Protein AF-A0AAD2FUI5-F1 (afdb_monomer_lite)

pLDDT: mean 87.35, std 9.2, range [53.91, 97.0]

Organism: NCBI:txid2856

Structure (mmCIF, N/CA/C/O backbone):
data_AF-A0AAD2FUI5-F1
#
_entry.id   AF-A0AAD2FUI5-F1
#
loop_
_atom_site.group_PDB
_atom_site.id
_atom_site.type_symbol
_atom_site.label_atom_id
_atom_site.label_alt_id
_atom_site.label_comp_id
_atom_site.label_asym_id
_atom_site.label_entity_id
_atom_site.label_seq_id
_atom_site.pdbx_PDB_ins_code
_atom_site.Cartn_x
_atom_site.Cartn_y
_atom_site.Cartn_z
_atom_site.occupancy
_atom_site.B_iso_or_equiv
_atom_site.auth_seq_id
_atom_site.auth_comp_id
_atom_site.auth_asym_id
_atom_site.auth_atom_id
_atom_site.pdbx_PDB_model_num
ATOM 1 N N . MET A 1 1 ? -18.636 13.511 22.921 1.00 53.91 1 MET A N 1
ATOM 2 C CA . MET A 1 1 ? -18.732 12.391 21.956 1.00 53.91 1 MET A CA 1
ATOM 3 C C . MET A 1 1 ? -19.058 11.103 22.714 1.00 53.91 1 MET A C 1
ATOM 5 O O . MET A 1 1 ? -18.340 10.779 23.653 1.00 53.91 1 MET A O 1
ATOM 9 N N . THR A 1 2 ? -20.168 10.432 22.398 1.00 68.00 2 THR A N 1
ATOM 10 C CA . THR A 1 2 ? -20.718 9.299 23.175 1.00 68.00 2 THR A CA 1
ATOM 11 C C . THR A 1 2 ? -19.944 7.993 22.948 1.00 68.00 2 THR A C 1
ATOM 13 O O . THR A 1 2 ? -19.415 7.756 21.864 1.00 68.00 2 THR A O 1
ATOM 16 N N . THR A 1 3 ? -19.895 7.113 23.957 1.00 73.88 3 THR A N 1
ATOM 17 C CA . THR A 1 3 ? -19.195 5.807 23.932 1.00 73.88 3 THR A CA 1
ATOM 18 C C . THR A 1 3 ? -19.553 4.944 22.713 1.00 73.88 3 THR A C 1
ATOM 20 O O . THR A 1 3 ? -18.692 4.259 22.164 1.00 73.88 3 THR A O 1
ATOM 23 N N . ILE A 1 4 ? -20.789 5.055 22.219 1.00 81.31 4 ILE A N 1
ATOM 24 C CA . ILE A 1 4 ? -21.298 4.341 21.037 1.00 81.31 4 ILE A CA 1
ATOM 25 C C . ILE A 1 4 ? -20.501 4.683 19.764 1.00 81.31 4 ILE A C 1
ATOM 27 O O . ILE A 1 4 ? -20.144 3.786 19.001 1.00 81.31 4 ILE A O 1
ATOM 31 N N . HIS A 1 5 ? -20.146 5.956 19.552 1.00 85.06 5 HIS A N 1
ATOM 32 C CA . HIS A 1 5 ? -19.378 6.368 18.368 1.00 85.06 5 HIS A CA 1
ATOM 33 C C . HIS A 1 5 ? -17.979 5.738 18.342 1.00 85.06 5 HIS A C 1
ATOM 35 O O . HIS A 1 5 ? -17.480 5.364 17.281 1.00 85.06 5 HIS A O 1
ATOM 41 N N . ARG A 1 6 ? -17.352 5.570 19.513 1.00 87.38 6 ARG A N 1
ATOM 42 C CA . ARG A 1 6 ? -16.016 4.967 19.639 1.00 87.38 6 ARG A CA 1
ATOM 43 C C . ARG A 1 6 ? -16.037 3.473 19.325 1.00 87.38 6 ARG A C 1
ATOM 45 O O . ARG A 1 6 ? -15.130 2.979 18.663 1.00 87.38 6 ARG A O 1
ATOM 52 N N . ILE A 1 7 ? -17.096 2.775 19.733 1.00 90.56 7 ILE A N 1
ATOM 53 C CA . ILE A 1 7 ? -17.293 1.355 19.415 1.00 90.56 7 ILE A CA 1
ATOM 54 C C . ILE A 1 7 ? -17.518 1.160 17.910 1.00 90.56 7 ILE A C 1
ATOM 56 O O . ILE A 1 7 ? -16.932 0.254 17.324 1.00 90.56 7 ILE A O 1
ATOM 60 N N . SER A 1 8 ? -18.294 2.037 17.262 1.00 91.62 8 SER A N 1
ATOM 61 C CA . SER A 1 8 ? -18.493 1.987 15.805 1.00 91.62 8 SER A CA 1
ATOM 62 C C . SER A 1 8 ? -17.165 2.111 15.044 1.00 91.62 8 SER A C 1
ATOM 64 O O . SER A 1 8 ? -16.847 1.273 14.199 1.00 91.62 8 SER A O 1
ATOM 66 N N . LYS A 1 9 ? -16.327 3.090 15.410 1.00 93.44 9 LYS A N 1
ATOM 67 C CA . LYS A 1 9 ? -14.983 3.275 14.828 1.00 93.44 9 LYS A CA 1
ATOM 68 C C . LYS A 1 9 ? -14.061 2.079 15.077 1.00 93.44 9 LYS A C 1
ATOM 70 O O . LYS A 1 9 ? -13.332 1.661 14.180 1.00 93.44 9 LYS A O 1
ATOM 75 N N . TYR A 1 10 ? -14.115 1.501 16.276 1.00 94.25 10 TYR A N 1
ATOM 76 C CA . TYR A 1 10 ? -13.391 0.274 16.604 1.00 94.25 10 TYR A CA 1
ATOM 77 C C . TYR A 1 10 ? -13.810 -0.896 15.709 1.00 94.25 10 TYR A C 1
ATOM 79 O O . TYR A 1 10 ? -12.948 -1.557 15.136 1.00 94.25 10 TYR A O 1
ATOM 87 N N . GLY A 1 11 ? -15.116 -1.109 15.524 1.00 93.06 11 GLY A N 1
ATOM 88 C CA . GLY A 1 11 ? -15.638 -2.144 14.632 1.00 93.06 11 GLY A CA 1
ATOM 89 C C . GLY A 1 11 ? -15.177 -1.954 13.186 1.00 93.06 11 GLY A C 1
ATOM 90 O O . GLY A 1 11 ? -14.687 -2.900 12.572 1.00 93.06 11 GLY A O 1
ATOM 91 N N . LYS A 1 12 ? -15.239 -0.719 12.666 1.00 92.56 12 LYS A N 1
ATOM 92 C CA . LYS A 1 12 ? -14.701 -0.385 11.335 1.00 92.56 12 LYS A CA 1
ATOM 93 C C . LYS A 1 12 ? -13.220 -0.745 11.218 1.00 92.56 12 LYS A C 1
ATOM 95 O O . LYS A 1 12 ? -12.828 -1.381 10.245 1.00 92.56 12 LYS A O 1
ATOM 100 N N . LEU A 1 13 ? -12.408 -0.384 12.216 1.00 93.56 13 LEU A N 1
ATOM 101 C CA . LEU A 1 13 ? -10.984 -0.712 12.215 1.00 93.56 13 LEU A CA 1
ATOM 102 C C . LEU A 1 13 ? -10.751 -2.226 12.208 1.00 93.56 13 LEU A C 1
ATOM 104 O O . LEU A 1 13 ? -9.959 -2.691 11.397 1.00 93.56 13 LEU A O 1
ATOM 108 N N . LEU A 1 14 ? -11.444 -2.988 13.062 1.00 93.56 14 LEU A N 1
ATOM 109 C CA . LEU A 1 14 ? -11.306 -4.448 13.130 1.00 93.56 14 LEU A CA 1
ATOM 110 C C . LEU A 1 14 ? -11.575 -5.134 11.788 1.00 93.56 14 LEU A C 1
ATOM 112 O O . LEU A 1 14 ? -10.839 -6.051 11.424 1.00 93.56 14 LEU A O 1
ATOM 116 N N . ILE A 1 15 ? -12.590 -4.667 11.053 1.00 91.25 15 ILE A N 1
ATOM 117 C CA . ILE A 1 15 ? -12.909 -5.166 9.710 1.00 91.25 15 ILE A CA 1
ATOM 118 C C . ILE A 1 15 ? -11.739 -4.903 8.758 1.00 91.25 15 ILE A C 1
ATOM 120 O O . ILE A 1 15 ? -11.329 -5.804 8.031 1.00 91.25 15 ILE A O 1
ATOM 124 N N . LEU A 1 16 ? -11.167 -3.694 8.788 1.00 91.50 16 LEU A N 1
ATOM 125 C CA . LEU A 1 16 ? -10.033 -3.343 7.930 1.00 91.50 16 LEU A CA 1
ATOM 126 C C . LEU A 1 16 ? -8.792 -4.183 8.248 1.00 91.50 16 LEU A C 1
ATOM 128 O O . LEU A 1 16 ? -8.150 -4.670 7.326 1.00 91.50 16 LEU A O 1
ATOM 132 N N . VAL A 1 17 ? -8.472 -4.385 9.530 1.00 9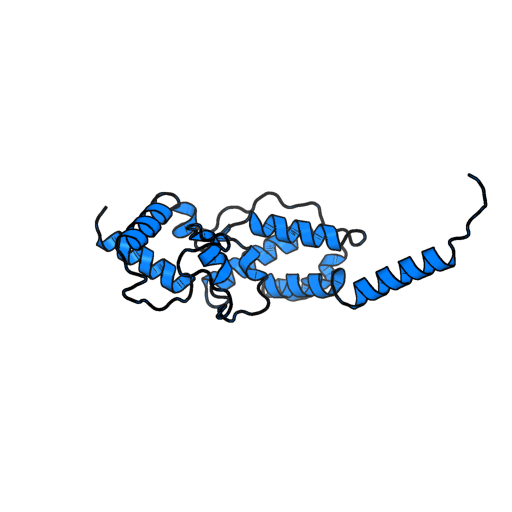0.94 17 VAL A N 1
ATOM 133 C CA . VAL A 1 17 ? -7.267 -5.118 9.974 1.00 90.94 17 VAL A CA 1
ATOM 134 C C . VAL A 1 17 ? -7.485 -6.627 10.120 1.00 90.94 17 VAL A C 1
ATOM 136 O O . VAL A 1 17 ? -6.607 -7.334 10.624 1.00 90.94 17 VAL A O 1
ATOM 139 N N . GLN A 1 18 ? -8.663 -7.124 9.729 1.00 89.62 18 GLN A N 1
ATOM 140 C CA . GLN A 1 18 ? -9.039 -8.538 9.796 1.00 89.62 18 GLN A CA 1
ATOM 141 C C . GLN A 1 18 ? -8.733 -9.158 11.173 1.00 89.62 18 GLN A C 1
ATOM 143 O O . GLN A 1 18 ? -8.129 -10.229 11.282 1.00 89.62 18 GLN A O 1
ATOM 148 N N . ARG A 1 19 ? -9.076 -8.440 12.250 1.00 88.19 19 ARG A N 1
ATOM 149 C CA . ARG A 1 19 ? -8.956 -8.950 13.621 1.00 88.19 19 ARG A CA 1
ATOM 150 C C . ARG A 1 19 ? -10.331 -9.273 14.176 1.00 88.19 19 ARG A C 1
ATOM 152 O O . ARG A 1 19 ? -11.240 -8.448 14.136 1.00 88.19 19 ARG A O 1
ATOM 159 N N . THR A 1 20 ? -10.444 -10.445 14.784 1.00 90.44 20 THR A N 1
ATOM 160 C CA . THR A 1 20 ? -11.613 -10.805 15.582 1.00 90.44 20 THR A CA 1
ATOM 161 C C . THR A 1 20 ? -11.578 -10.049 16.905 1.00 90.44 20 THR A C 1
ATOM 163 O O . THR A 1 20 ? -10.522 -9.902 17.527 1.00 90.44 20 THR A O 1
ATOM 166 N N . HIS A 1 21 ? -12.735 -9.559 17.345 1.00 91.69 21 HIS A N 1
ATOM 167 C CA . HIS A 1 21 ? -12.853 -8.931 18.653 1.00 91.69 21 HIS A CA 1
ATOM 168 C C . HIS A 1 21 ? -12.482 -9.920 19.765 1.00 91.69 21 HIS A C 1
ATOM 170 O O . HIS A 1 21 ? -12.967 -11.050 19.794 1.00 91.69 21 HIS A O 1
ATOM 176 N N . THR A 1 22 ? -11.673 -9.458 20.716 1.00 92.25 22 THR A N 1
ATOM 177 C CA . THR A 1 22 ? -11.497 -10.110 22.015 1.00 92.25 22 THR A CA 1
ATOM 178 C C . THR A 1 22 ? -11.584 -9.055 23.122 1.00 92.25 22 THR A C 1
ATOM 180 O O . THR A 1 22 ? -11.278 -7.879 22.869 1.00 92.25 22 THR A O 1
ATOM 183 N N . PRO A 1 23 ? -11.942 -9.441 24.361 1.00 90.56 23 PRO A N 1
ATOM 184 C CA . PRO A 1 23 ? -11.997 -8.506 25.486 1.00 90.56 23 PRO A CA 1
ATOM 185 C C . PRO A 1 23 ? -10.681 -7.745 25.715 1.00 90.56 23 PRO A C 1
ATOM 187 O O . PRO A 1 23 ? -10.698 -6.570 26.071 1.00 90.56 23 PRO A O 1
ATOM 190 N N . ALA A 1 24 ? -9.536 -8.376 25.426 1.00 89.31 24 ALA A N 1
ATOM 191 C CA . ALA A 1 24 ? -8.217 -7.753 25.534 1.00 89.31 24 ALA A CA 1
ATOM 192 C C . ALA A 1 24 ? -7.986 -6.628 24.505 1.00 89.31 24 ALA A C 1
ATOM 194 O O . ALA A 1 24 ? -7.234 -5.687 24.766 1.00 89.31 24 ALA A O 1
ATOM 195 N N . LEU A 1 25 ? -8.635 -6.691 23.336 1.00 91.12 25 LEU A N 1
ATOM 196 C CA . LEU A 1 25 ? -8.542 -5.642 22.318 1.00 91.12 25 LEU A CA 1
ATOM 197 C C . LEU A 1 25 ? -9.518 -4.493 22.592 1.00 91.12 25 LEU A C 1
ATOM 199 O O . LEU A 1 25 ? -9.169 -3.333 22.369 1.00 91.12 25 LEU A O 1
ATOM 203 N N . GLY A 1 26 ? -10.716 -4.807 23.091 1.00 89.69 26 GLY A N 1
ATOM 204 C CA . GLY A 1 26 ? -11.807 -3.859 23.351 1.00 89.69 26 GLY A CA 1
ATOM 205 C C . GLY A 1 26 ? -11.672 -3.043 24.638 1.00 89.69 26 GLY A C 1
ATOM 206 O O . GLY A 1 26 ? -12.678 -2.657 25.226 1.00 89.69 26 GLY A O 1
ATOM 207 N N . THR A 1 27 ? -10.451 -2.793 25.106 1.00 92.19 27 THR A N 1
ATOM 208 C CA . THR A 1 27 ? -10.217 -2.026 26.336 1.00 92.19 27 THR A CA 1
ATOM 209 C C . THR A 1 27 ? -10.529 -0.542 26.129 1.00 92.19 27 THR A C 1
ATOM 211 O O . THR A 1 27 ? -10.327 0.005 25.042 1.00 92.19 27 THR A O 1
ATOM 214 N N . ILE A 1 28 ? -10.975 0.149 27.186 1.00 91.12 28 ILE A N 1
ATOM 215 C CA . ILE A 1 28 ? -11.273 1.594 27.139 1.00 91.12 28 ILE A CA 1
ATOM 216 C C . ILE A 1 28 ? -10.101 2.412 26.554 1.00 91.12 28 ILE A C 1
ATOM 218 O O . ILE A 1 28 ? -10.357 3.234 25.673 1.00 91.12 28 ILE A O 1
ATOM 222 N N . PRO A 1 29 ? -8.824 2.181 26.934 1.00 92.06 29 PRO A N 1
ATOM 223 C CA . PRO A 1 29 ? -7.696 2.904 26.347 1.00 92.06 29 PRO A CA 1
ATOM 224 C C . PRO A 1 29 ? -7.552 2.710 24.833 1.00 92.06 29 PRO A C 1
ATOM 226 O O . PRO A 1 29 ? -7.184 3.652 24.134 1.00 92.06 29 PRO A O 1
ATOM 229 N N . ASN A 1 30 ? -7.837 1.514 24.311 1.00 93.25 30 ASN A N 1
ATOM 230 C CA . ASN A 1 30 ? -7.784 1.260 22.870 1.00 93.25 30 ASN A CA 1
ATOM 231 C C . ASN A 1 30 ? -8.946 1.950 22.148 1.00 93.25 30 ASN A C 1
ATOM 233 O O . ASN A 1 30 ? -8.736 2.580 21.116 1.00 93.25 30 ASN A O 1
ATOM 237 N N . LEU A 1 31 ? -10.155 1.889 22.714 1.00 92.94 31 LEU A N 1
ATOM 238 C CA . LEU A 1 31 ? -11.331 2.566 22.159 1.00 92.94 31 LEU A CA 1
ATOM 239 C C . LEU A 1 31 ? -11.153 4.089 22.120 1.00 92.94 31 LEU A C 1
ATOM 241 O O . LEU A 1 31 ? -11.562 4.729 21.152 1.00 92.94 31 LEU A O 1
ATOM 245 N N . LEU A 1 32 ? -10.538 4.670 23.153 1.00 92.56 32 LEU A N 1
ATOM 246 C CA . LEU A 1 32 ? -10.199 6.093 23.193 1.00 92.56 32 LEU A CA 1
ATOM 247 C C . LEU A 1 32 ? -9.178 6.454 22.117 1.00 92.56 32 LEU A C 1
ATOM 249 O O . LEU A 1 32 ? -9.420 7.383 21.354 1.00 92.56 32 LEU A O 1
ATOM 253 N N . PHE A 1 33 ? -8.091 5.687 22.021 1.00 93.31 33 PHE A N 1
ATOM 254 C CA . PHE A 1 33 ? -7.028 5.922 21.046 1.00 93.31 33 PHE A CA 1
ATOM 255 C C . PHE A 1 33 ? -7.536 5.837 19.599 1.00 93.31 33 PHE A C 1
ATOM 257 O O . PHE A 1 33 ? -7.263 6.716 18.787 1.00 93.31 33 PHE A O 1
ATOM 264 N N . ILE A 1 34 ? -8.345 4.821 19.285 1.00 94.25 34 ILE A N 1
ATOM 265 C CA . ILE A 1 34 ? -8.970 4.678 17.963 1.00 94.25 34 ILE A CA 1
ATOM 266 C C . ILE A 1 34 ? -9.977 5.798 17.717 1.00 94.25 34 ILE A C 1
ATOM 268 O O . ILE A 1 34 ? -10.002 6.378 16.634 1.00 94.25 34 ILE A O 1
ATOM 272 N N . GLY A 1 35 ? -10.802 6.114 18.719 1.00 92.81 35 GLY A N 1
ATOM 273 C CA . GLY A 1 35 ? -11.764 7.207 18.649 1.00 92.81 35 GLY A CA 1
ATOM 274 C C . GLY A 1 35 ? -11.095 8.514 18.235 1.00 92.81 35 GLY A C 1
ATOM 275 O O . GLY A 1 35 ? -11.470 9.077 17.206 1.00 92.81 35 GLY A O 1
ATOM 276 N N . GLN A 1 36 ? -10.069 8.902 18.996 1.00 93.38 36 GLN A N 1
ATOM 277 C CA . GLN A 1 36 ? -9.263 10.099 18.783 1.00 93.38 36 GLN A CA 1
ATOM 278 C C . GLN A 1 36 ? -8.612 10.109 17.399 1.00 93.38 36 GLN A C 1
ATOM 280 O O . GLN A 1 36 ? -8.754 11.088 16.677 1.00 93.38 36 GLN A O 1
ATOM 285 N N . PHE A 1 37 ? -7.994 9.006 16.971 1.00 93.81 37 PHE A N 1
ATOM 286 C CA . PHE A 1 37 ? -7.370 8.938 15.649 1.00 93.81 37 PHE A CA 1
ATOM 287 C C . PHE A 1 37 ? -8.359 9.208 14.507 1.00 93.81 37 PHE A C 1
ATOM 289 O O . PHE A 1 37 ? -8.040 9.945 13.579 1.00 93.81 37 PHE A O 1
ATOM 296 N N . TYR A 1 38 ? -9.567 8.641 14.572 1.00 93.38 38 TYR A N 1
ATOM 297 C CA . TYR A 1 38 ? -10.612 8.909 13.577 1.00 93.38 38 TYR A CA 1
ATOM 298 C C . TYR A 1 38 ? -11.139 10.350 13.651 1.00 93.38 38 TYR A C 1
ATOM 300 O O . TYR A 1 38 ? -11.526 10.890 12.622 1.00 93.38 38 TYR A O 1
ATOM 308 N N . ASP A 1 39 ? -11.186 10.954 14.844 1.00 91.88 39 ASP A N 1
ATOM 309 C CA . ASP A 1 39 ? -11.609 12.355 15.018 1.00 91.88 39 ASP A CA 1
ATOM 310 C C . ASP A 1 39 ? -10.573 13.344 14.480 1.00 91.88 39 ASP A C 1
ATOM 312 O O . ASP A 1 39 ? -10.937 14.366 13.909 1.00 91.88 39 ASP A O 1
ATOM 316 N N . GLU A 1 40 ? -9.289 13.026 14.622 1.00 92.56 40 GLU A N 1
ATOM 317 C CA . GLU A 1 40 ? -8.179 13.818 14.086 1.00 92.56 40 GLU A CA 1
ATOM 318 C C . GLU A 1 40 ? -7.998 13.628 12.573 1.00 92.56 40 GLU A C 1
ATOM 320 O O . GLU A 1 40 ? -7.417 14.478 11.903 1.00 92.56 40 GLU A O 1
ATOM 325 N N . ASN A 1 41 ? -8.476 12.507 12.020 1.00 90.88 41 ASN A N 1
ATOM 326 C CA . ASN A 1 41 ? -8.262 12.125 10.622 1.00 90.88 41 ASN A CA 1
ATOM 327 C C . ASN A 1 41 ? -9.572 11.759 9.883 1.00 90.88 41 ASN A C 1
ATOM 329 O O . ASN A 1 41 ? -9.623 10.703 9.236 1.00 90.88 41 ASN A O 1
ATOM 333 N N . PRO A 1 42 ? -10.625 12.600 9.929 1.00 89.06 42 PRO A N 1
ATOM 334 C CA . PRO A 1 42 ? -11.923 12.273 9.337 1.00 89.06 42 PRO A CA 1
ATOM 335 C C . PRO A 1 42 ? -11.823 12.086 7.818 1.00 89.06 42 PRO A C 1
ATOM 337 O O . PRO A 1 42 ? -12.314 11.088 7.291 1.00 89.06 42 PRO A O 1
ATOM 340 N N . ASP A 1 43 ? -11.083 12.961 7.131 1.00 87.06 43 ASP A N 1
ATOM 341 C CA . ASP A 1 43 ? -10.906 12.905 5.674 1.00 87.06 43 ASP A CA 1
ATOM 342 C C . ASP A 1 43 ? -10.172 11.644 5.211 1.00 87.06 43 ASP A C 1
ATOM 344 O O . ASP A 1 43 ? -10.398 11.157 4.111 1.00 87.06 43 ASP A O 1
ATOM 348 N N . LEU A 1 44 ? -9.272 11.102 6.040 1.00 86.31 44 LEU A N 1
ATOM 349 C CA . LEU A 1 44 ? -8.555 9.870 5.711 1.00 86.31 44 LEU A CA 1
ATOM 350 C C . LEU A 1 44 ? -9.447 8.643 5.896 1.00 86.31 44 LEU A C 1
ATOM 352 O O . LEU A 1 44 ? -9.435 7.742 5.060 1.00 86.31 44 LEU A O 1
ATOM 356 N N . MET A 1 45 ? -10.166 8.573 7.017 1.00 87.50 45 MET A N 1
ATOM 357 C CA . MET A 1 45 ? -10.833 7.341 7.448 1.00 87.50 45 MET A CA 1
ATOM 358 C C . MET A 1 45 ? -12.268 7.210 6.927 1.00 87.50 45 MET A C 1
ATOM 360 O O . MET A 1 45 ? -12.731 6.096 6.652 1.00 87.50 45 MET A O 1
ATOM 364 N N . GLU A 1 46 ? -12.973 8.331 6.802 1.00 84.44 46 GLU A N 1
ATOM 365 C CA . GLU A 1 46 ? -14.383 8.389 6.402 1.00 84.44 46 GLU A CA 1
ATOM 366 C C . GLU A 1 46 ? -14.601 9.115 5.070 1.00 84.44 46 GLU A C 1
ATOM 368 O O . GLU A 1 46 ? -15.655 8.935 4.466 1.00 84.44 46 GLU A O 1
ATOM 373 N N . GLY A 1 47 ? -13.621 9.898 4.612 1.00 81.44 47 GLY A N 1
ATOM 374 C CA . GLY A 1 47 ? -13.665 10.579 3.323 1.00 81.44 47 GLY A CA 1
ATOM 375 C C . GLY A 1 47 ? -13.304 9.693 2.130 1.00 81.44 47 GLY A C 1
ATOM 376 O O . GLY A 1 47 ? -12.966 8.508 2.254 1.00 81.44 47 GLY A O 1
ATOM 377 N N . ASP A 1 48 ? -13.357 10.315 0.954 1.00 75.44 48 ASP A N 1
ATOM 378 C CA . ASP A 1 48 ? -12.825 9.744 -0.275 1.00 75.44 48 ASP A CA 1
ATOM 379 C C . ASP A 1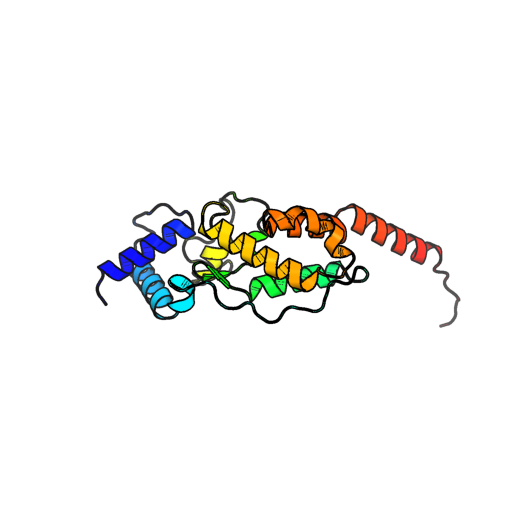 48 ? -11.297 9.666 -0.233 1.00 75.44 48 ASP A C 1
ATOM 381 O O . ASP A 1 48 ? -10.610 10.245 0.612 1.00 75.44 48 ASP A O 1
ATOM 385 N N . SER A 1 49 ? -10.732 8.916 -1.172 1.00 78.06 49 SER A N 1
ATOM 386 C CA . SER A 1 49 ? -9.288 8.767 -1.239 1.00 78.06 49 SER A CA 1
ATOM 387 C C . SER A 1 49 ? -8.593 10.115 -1.467 1.00 78.06 49 SER A C 1
ATOM 389 O O . SER A 1 49 ? -8.933 10.840 -2.399 1.00 78.06 49 SER A O 1
ATOM 391 N N . LYS A 1 50 ? -7.569 10.428 -0.660 1.00 83.56 50 LYS A N 1
ATOM 392 C CA . LYS A 1 50 ? -6.814 11.687 -0.794 1.00 83.56 50 LYS A CA 1
ATOM 393 C C . LYS A 1 50 ? -6.194 11.854 -2.187 1.00 83.56 50 LYS A C 1
ATOM 395 O O . LYS A 1 50 ? -5.830 10.851 -2.798 1.00 83.56 50 LYS A O 1
ATOM 400 N N . PRO A 1 51 ? -5.976 13.081 -2.680 1.00 87.00 51 PRO A N 1
ATOM 401 C CA . PRO A 1 51 ? -5.192 13.293 -3.892 1.00 87.00 51 PRO A CA 1
ATOM 402 C C . PRO A 1 51 ? -3.823 12.606 -3.806 1.00 87.00 51 PRO A C 1
ATOM 404 O O . PRO A 1 51 ? -3.239 12.486 -2.725 1.00 87.00 51 PRO A O 1
ATOM 407 N N . LEU A 1 52 ? -3.331 12.113 -4.942 1.00 88.88 52 LEU A N 1
ATOM 408 C CA . LEU A 1 52 ? -2.000 11.517 -5.004 1.00 88.88 52 LEU A CA 1
ATOM 409 C C . LEU A 1 52 ? -0.928 12.599 -4.792 1.00 88.88 52 LEU A C 1
ATOM 411 O O . LEU A 1 52 ? -1.075 13.701 -5.324 1.00 88.88 52 LEU A O 1
ATOM 415 N N . PRO A 1 53 ? 0.151 12.301 -4.046 1.00 90.44 53 PRO A N 1
ATOM 416 C CA . PRO A 1 53 ? 1.304 13.188 -3.996 1.00 90.44 53 PRO A CA 1
ATOM 417 C C . PRO A 1 53 ? 1.971 13.283 -5.380 1.00 90.44 53 PRO A C 1
ATOM 419 O O . PRO A 1 53 ? 1.776 12.378 -6.201 1.00 90.44 53 PRO A O 1
ATOM 422 N N . PRO A 1 54 ? 2.773 14.333 -5.647 1.00 91.75 54 PRO A N 1
ATOM 423 C CA . PRO A 1 54 ? 3.484 14.492 -6.915 1.00 91.75 54 PRO A CA 1
ATOM 424 C C . PRO A 1 54 ? 4.257 13.228 -7.294 1.00 91.75 54 PRO A C 1
ATOM 426 O O . PRO A 1 54 ? 4.910 12.618 -6.444 1.00 91.75 54 PRO A O 1
ATOM 429 N N . HIS A 1 55 ? 4.151 12.821 -8.558 1.00 89.94 55 HIS A N 1
ATOM 430 C CA . HIS A 1 55 ? 4.808 11.608 -9.029 1.00 89.94 55 HIS A CA 1
ATOM 431 C C . HIS A 1 55 ? 6.330 11.816 -9.128 1.00 89.94 55 HIS A C 1
ATOM 433 O O . HIS A 1 55 ? 6.784 12.921 -9.443 1.00 89.94 55 HIS A O 1
ATOM 439 N N . PRO A 1 56 ? 7.139 10.767 -8.893 1.00 91.00 56 PRO A N 1
ATOM 440 C CA . PRO A 1 56 ? 8.568 10.812 -9.176 1.00 91.00 56 PRO A CA 1
ATOM 441 C C . PRO A 1 56 ? 8.820 10.935 -10.694 1.00 91.00 56 PRO A C 1
ATOM 443 O O . PRO A 1 56 ? 7.874 10.871 -11.490 1.00 91.00 56 PRO A O 1
ATOM 446 N N . PRO A 1 57 ? 10.080 11.115 -11.132 1.00 90.50 57 PRO A N 1
ATOM 447 C CA . PRO A 1 57 ? 10.415 11.140 -12.553 1.00 90.50 57 PRO A CA 1
ATOM 448 C C . PRO A 1 57 ? 9.893 9.907 -13.306 1.00 90.50 57 PRO A C 1
ATOM 450 O O . PRO A 1 57 ? 9.705 8.836 -12.722 1.00 90.50 57 PRO A O 1
ATOM 453 N N . LYS A 1 58 ? 9.676 10.056 -14.618 1.00 91.19 58 LYS A N 1
ATOM 454 C CA . LYS A 1 58 ? 9.285 8.935 -15.482 1.00 91.19 58 LYS A CA 1
ATOM 455 C C . LYS A 1 58 ? 10.342 7.835 -15.474 1.00 91.19 58 LYS A C 1
ATOM 457 O O . LYS A 1 58 ? 11.532 8.107 -15.328 1.00 91.19 58 LYS A O 1
ATOM 462 N N . PHE A 1 59 ? 9.889 6.599 -15.651 1.00 88.69 59 PHE A N 1
ATOM 463 C CA . PHE A 1 59 ? 10.703 5.397 -15.571 1.00 88.69 59 PHE A CA 1
ATOM 464 C C . PHE A 1 59 ? 11.841 5.409 -16.601 1.00 88.69 59 PHE A C 1
ATOM 466 O O . PHE A 1 59 ? 11.620 5.614 -17.792 1.00 88.69 59 PHE A O 1
ATOM 473 N N . ASN A 1 60 ? 13.062 5.138 -16.137 1.00 86.25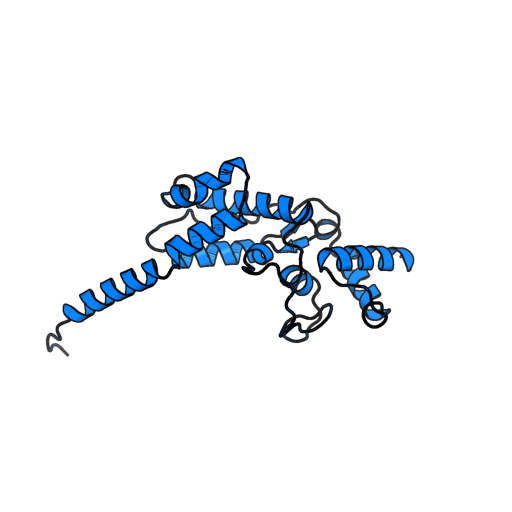 60 ASN A N 1
ATOM 474 C CA . ASN A 1 60 ? 14.240 4.954 -16.977 1.00 86.25 60 ASN A CA 1
ATOM 475 C C . ASN A 1 60 ? 14.822 3.558 -16.726 1.00 86.25 60 ASN A C 1
ATOM 477 O O . ASN A 1 60 ? 15.141 3.209 -15.590 1.00 86.25 60 ASN A O 1
ATOM 481 N N . ASN A 1 61 ? 14.996 2.778 -17.794 1.00 79.69 61 ASN A N 1
ATOM 482 C CA . ASN A 1 61 ? 15.496 1.406 -17.721 1.00 79.69 61 ASN A CA 1
ATOM 483 C C . ASN A 1 61 ? 16.923 1.300 -17.172 1.00 79.69 61 ASN A C 1
ATOM 485 O O . ASN A 1 61 ? 17.255 0.281 -16.572 1.00 79.69 61 ASN A O 1
ATOM 489 N N . ARG A 1 62 ? 17.760 2.330 -17.364 1.00 79.25 62 ARG A N 1
ATOM 490 C CA . ARG A 1 62 ? 19.159 2.314 -16.906 1.00 79.25 62 ARG A CA 1
ATOM 491 C C . ARG A 1 62 ? 19.272 2.215 -15.384 1.00 79.25 62 ARG A C 1
ATOM 493 O O . ARG A 1 62 ? 20.136 1.503 -14.889 1.00 79.25 62 ARG A O 1
ATOM 500 N N . ASP A 1 63 ? 18.368 2.885 -14.674 1.00 82.69 63 ASP A N 1
ATOM 501 C CA . ASP A 1 63 ? 18.362 2.996 -13.214 1.00 82.69 63 ASP A CA 1
ATOM 502 C C . ASP A 1 63 ? 17.136 2.290 -12.611 1.00 82.69 63 ASP A C 1
ATOM 504 O O . ASP A 1 63 ? 16.558 2.739 -11.619 1.00 82.69 63 ASP A O 1
ATOM 508 N N . GLY A 1 64 ? 16.716 1.171 -13.218 1.00 83.12 64 GLY A N 1
ATOM 509 C CA . GLY A 1 64 ? 15.473 0.473 -12.876 1.00 83.12 64 GLY A CA 1
ATOM 510 C C . GLY A 1 64 ? 15.324 0.177 -11.380 1.00 83.12 64 GLY A C 1
ATOM 511 O O . GLY A 1 64 ? 14.247 0.366 -10.819 1.00 83.12 64 GLY A O 1
ATOM 512 N N . ARG A 1 65 ? 16.412 -0.187 -10.687 1.00 83.50 65 ARG A N 1
ATOM 513 C CA . ARG A 1 65 ? 16.403 -0.413 -9.231 1.00 83.50 65 ARG A CA 1
ATOM 514 C C . ARG A 1 65 ? 16.015 0.832 -8.426 1.00 83.50 65 ARG A C 1
ATOM 516 O O . ARG A 1 65 ? 15.180 0.718 -7.527 1.00 83.50 65 ARG A O 1
ATOM 523 N N . ILE A 1 66 ? 16.630 1.975 -8.734 1.00 86.81 66 ILE A N 1
ATOM 524 C CA . ILE A 1 66 ? 16.392 3.256 -8.050 1.00 86.81 66 ILE A CA 1
ATOM 525 C C . ILE A 1 66 ? 14.958 3.709 -8.325 1.00 86.81 66 ILE A C 1
ATOM 527 O O . ILE A 1 66 ? 14.257 4.176 -7.432 1.00 86.81 66 ILE A O 1
ATOM 531 N N . MET A 1 67 ? 14.479 3.500 -9.551 1.00 86.31 67 MET A N 1
ATOM 532 C CA . MET A 1 67 ? 13.106 3.834 -9.920 1.00 86.31 67 MET A CA 1
ATOM 533 C C . MET A 1 67 ? 12.076 2.972 -9.183 1.00 86.31 67 MET A C 1
ATOM 535 O O . MET A 1 67 ? 11.060 3.504 -8.737 1.00 86.31 67 MET A O 1
ATOM 539 N N . ME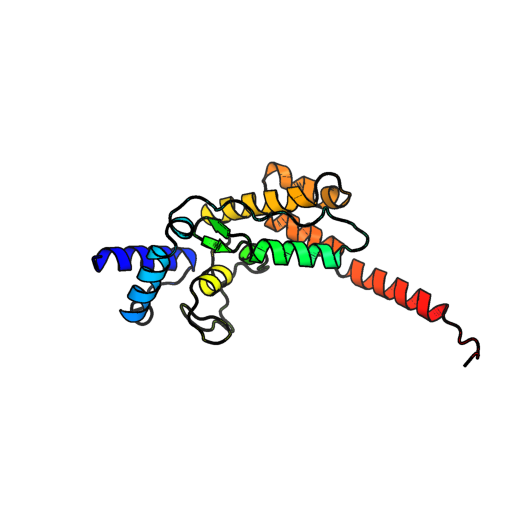T A 1 68 ? 12.352 1.683 -8.959 1.00 90.44 68 MET A N 1
ATOM 540 C CA . MET A 1 68 ? 11.509 0.839 -8.101 1.00 90.44 68 MET A CA 1
ATOM 541 C C . MET A 1 68 ? 11.498 1.333 -6.644 1.00 90.44 68 MET A C 1
ATOM 543 O O . MET A 1 68 ? 10.430 1.446 -6.048 1.00 90.44 68 MET A O 1
ATOM 547 N N . GLU A 1 69 ? 12.657 1.707 -6.091 1.00 90.19 69 GLU A N 1
ATOM 548 C CA . GLU A 1 69 ? 12.776 2.337 -4.762 1.00 90.19 69 GLU A CA 1
ATOM 549 C C . GLU A 1 69 ? 11.953 3.638 -4.662 1.00 90.19 69 GLU A C 1
ATOM 551 O O . GLU A 1 69 ? 11.248 3.859 -3.674 1.00 90.19 69 GLU A O 1
ATOM 556 N N . ASN A 1 70 ? 11.980 4.471 -5.707 1.00 92.19 70 ASN A N 1
ATOM 557 C CA . ASN A 1 70 ? 11.204 5.710 -5.782 1.00 92.19 70 ASN A CA 1
ATOM 558 C C . ASN A 1 70 ? 9.693 5.446 -5.813 1.00 92.19 70 ASN A C 1
ATOM 560 O O . ASN A 1 70 ? 8.941 6.152 -5.142 1.00 92.19 70 ASN A O 1
ATOM 564 N N . ILE A 1 71 ? 9.240 4.423 -6.547 1.00 93.31 71 ILE A N 1
ATOM 565 C CA . ILE A 1 71 ? 7.828 4.007 -6.569 1.00 93.31 71 ILE A CA 1
ATOM 566 C C . ILE A 1 71 ? 7.387 3.531 -5.182 1.00 93.31 71 ILE A C 1
ATOM 568 O O . ILE A 1 71 ? 6.327 3.938 -4.703 1.00 93.31 71 ILE A O 1
ATOM 572 N N . GLU A 1 72 ? 8.196 2.711 -4.510 1.00 93.00 72 GLU A N 1
ATOM 573 C CA . GLU A 1 72 ? 7.889 2.254 -3.153 1.00 93.00 72 GLU A CA 1
ATOM 574 C C . GLU A 1 72 ? 7.828 3.422 -2.159 1.00 93.00 72 GLU A C 1
ATOM 576 O O . GLU A 1 72 ? 6.912 3.503 -1.340 1.00 93.00 72 GLU A O 1
ATOM 581 N N . SER A 1 73 ? 8.784 4.353 -2.237 1.00 93.44 73 SER A N 1
ATOM 582 C CA . SER A 1 73 ? 8.795 5.572 -1.421 1.00 93.44 73 SER A CA 1
ATOM 583 C C . SER A 1 73 ? 7.549 6.426 -1.675 1.00 93.44 73 SER A C 1
ATOM 585 O O . SER A 1 73 ? 6.882 6.870 -0.738 1.00 93.44 73 SER A O 1
ATOM 587 N N . TRP A 1 74 ? 7.153 6.573 -2.939 1.00 94.88 74 TRP A N 1
ATOM 588 C CA . TRP A 1 74 ? 5.941 7.291 -3.312 1.00 94.88 74 TRP A CA 1
ATOM 589 C C . TRP A 1 74 ? 4.680 6.617 -2.751 1.00 94.88 74 TRP A C 1
ATOM 591 O O . TRP A 1 74 ? 3.843 7.295 -2.151 1.00 94.88 74 TRP A O 1
ATOM 601 N N . ALA A 1 75 ? 4.576 5.287 -2.808 1.00 94.38 75 ALA A N 1
ATOM 602 C CA . ALA A 1 75 ? 3.473 4.537 -2.197 1.00 94.38 75 ALA A CA 1
ATOM 603 C C . ALA A 1 75 ? 3.401 4.692 -0.667 1.00 94.38 75 ALA A C 1
ATOM 605 O O . ALA A 1 75 ? 2.301 4.765 -0.120 1.00 94.38 75 ALA A O 1
ATOM 606 N N . ARG A 1 76 ? 4.544 4.833 0.022 1.00 93.50 76 ARG A N 1
ATOM 607 C CA . ARG A 1 76 ? 4.602 5.146 1.467 1.00 93.50 76 ARG A CA 1
ATOM 608 C C . ARG A 1 76 ? 4.124 6.567 1.794 1.00 93.50 76 ARG A C 1
ATOM 610 O O . ARG A 1 76 ? 3.768 6.849 2.932 1.00 93.50 76 ARG A O 1
ATOM 617 N N . THR A 1 77 ? 4.084 7.480 0.828 1.00 93.06 77 THR A N 1
ATOM 618 C CA . THR A 1 77 ? 3.541 8.839 1.043 1.00 93.06 77 THR A CA 1
ATOM 619 C C . THR A 1 77 ? 2.081 8.977 0.610 1.00 93.06 77 THR A C 1
ATOM 621 O O . THR A 1 77 ? 1.396 9.913 1.027 1.00 93.06 77 THR A O 1
ATOM 624 N N . ALA A 1 78 ? 1.577 8.029 -0.181 1.00 93.56 78 ALA A N 1
ATOM 625 C CA . ALA A 1 78 ? 0.222 8.032 -0.706 1.00 93.56 78 ALA A CA 1
ATOM 626 C C . ALA A 1 78 ? -0.752 7.244 0.188 1.00 93.56 78 ALA A C 1
ATOM 628 O O . ALA A 1 78 ? -0.498 6.108 0.588 1.00 93.56 78 ALA A O 1
ATOM 629 N N . TYR A 1 79 ? -1.919 7.835 0.445 1.00 93.06 79 TYR A N 1
ATOM 630 C CA . TYR A 1 79 ? -3.014 7.188 1.170 1.00 93.06 79 TYR A CA 1
ATOM 631 C C . TYR A 1 79 ? -4.134 6.800 0.210 1.00 93.06 79 TYR A C 1
ATOM 633 O O . TYR A 1 79 ? -4.563 7.605 -0.617 1.00 93.06 79 TYR A O 1
ATOM 641 N N . GLY A 1 80 ? -4.604 5.565 0.318 1.00 90.94 80 GLY A N 1
ATOM 642 C CA . GLY A 1 80 ? -5.765 5.028 -0.374 1.00 90.94 80 GLY A CA 1
ATOM 643 C C . GLY A 1 80 ? -7.081 5.357 0.331 1.00 90.94 80 GLY A C 1
ATOM 644 O O . GLY A 1 80 ? -7.178 6.272 1.146 1.00 90.94 80 GLY A O 1
ATOM 645 N N . TYR A 1 81 ? -8.125 4.627 -0.032 1.00 91.00 81 TYR A N 1
ATOM 646 C CA . TYR A 1 81 ? -9.396 4.583 0.678 1.00 91.00 81 TYR A CA 1
ATOM 647 C C . TYR A 1 81 ? -9.202 4.069 2.106 1.00 91.00 81 TYR A C 1
ATOM 649 O O . TYR A 1 81 ? -8.344 3.218 2.365 1.00 91.00 81 TYR A O 1
ATOM 657 N N . ARG A 1 82 ? -10.041 4.568 3.025 1.00 89.75 82 ARG A N 1
ATOM 658 C CA . ARG A 1 82 ? -10.030 4.204 4.454 1.00 89.75 82 ARG A CA 1
ATOM 659 C C . ARG A 1 82 ? -8.693 4.474 5.153 1.00 89.75 82 ARG A C 1
ATOM 661 O O . ARG A 1 82 ? -8.353 3.798 6.119 1.00 89.75 82 ARG A O 1
ATOM 668 N N . GLY A 1 83 ? -7.927 5.441 4.650 1.00 89.00 83 GLY A N 1
ATOM 669 C CA . GLY A 1 83 ? -6.695 5.912 5.279 1.00 89.00 83 GLY A CA 1
ATOM 670 C C . GLY A 1 83 ? -5.557 4.893 5.264 1.00 89.00 83 GLY A C 1
ATOM 671 O O . GLY A 1 83 ? -4.591 5.052 6.009 1.00 89.00 83 GLY A O 1
ATOM 672 N N . ILE A 1 84 ? -5.653 3.855 4.429 1.00 92.62 84 ILE A N 1
ATOM 673 C CA . ILE A 1 84 ? -4.625 2.821 4.297 1.00 92.62 84 ILE A CA 1
ATOM 674 C C . ILE A 1 84 ? -3.534 3.350 3.369 1.00 92.62 84 ILE A C 1
ATOM 676 O O . ILE A 1 84 ? -3.815 3.767 2.246 1.00 92.62 84 ILE A O 1
ATOM 680 N N . ARG A 1 85 ? -2.288 3.346 3.830 1.00 93.75 85 ARG A N 1
ATOM 681 C CA . ARG A 1 85 ? -1.122 3.721 3.021 1.00 93.75 85 ARG A CA 1
ATOM 682 C C . ARG A 1 85 ? -0.925 2.688 1.907 1.00 93.75 85 ARG A C 1
ATOM 684 O O . ARG A 1 85 ? -1.100 1.500 2.161 1.00 93.75 85 ARG A O 1
ATOM 691 N N . LEU A 1 86 ? -0.652 3.119 0.673 1.00 95.00 86 LEU A N 1
ATOM 692 C CA . LEU A 1 86 ? -0.734 2.241 -0.510 1.00 95.00 86 LEU A CA 1
ATOM 693 C C . LEU A 1 86 ? 0.394 1.203 -0.609 1.00 95.00 86 LEU A C 1
ATOM 695 O O . LEU A 1 86 ? 0.248 0.216 -1.324 1.00 95.00 86 LEU A O 1
ATOM 699 N N . ASP A 1 87 ? 1.469 1.362 0.156 1.00 93.75 87 ASP A N 1
ATOM 700 C CA . ASP A 1 87 ? 2.569 0.396 0.256 1.00 93.75 87 ASP A CA 1
ATOM 701 C C . ASP A 1 87 ? 2.150 -0.969 0.824 1.00 93.75 87 ASP A C 1
ATOM 703 O O . ASP A 1 87 ? 2.831 -1.966 0.592 1.00 93.75 87 ASP A O 1
ATOM 707 N N . TYR A 1 88 ? 0.993 -1.066 1.486 1.00 92.56 88 TYR A N 1
ATOM 708 C CA . TYR A 1 88 ? 0.442 -2.356 1.915 1.00 92.56 88 TYR A CA 1
ATOM 709 C C . TYR A 1 88 ? 0.197 -3.336 0.753 1.00 92.56 88 TYR A C 1
ATOM 711 O O . TYR A 1 88 ? 0.079 -4.541 0.994 1.00 92.56 88 TYR A O 1
ATOM 719 N N . ILE A 1 89 ? 0.097 -2.843 -0.490 1.00 92.44 89 ILE A N 1
ATOM 720 C CA . ILE A 1 89 ? -0.100 -3.639 -1.713 1.00 92.44 89 ILE A CA 1
ATOM 721 C C . ILE A 1 89 ? 1.129 -4.503 -2.026 1.00 92.44 89 ILE A C 1
ATOM 723 O O . ILE A 1 89 ? 0.984 -5.573 -2.613 1.00 92.44 89 ILE A O 1
ATOM 727 N N . PHE A 1 90 ? 2.321 -4.097 -1.581 1.00 88.88 90 PHE A N 1
ATOM 728 C CA . PHE A 1 90 ? 3.574 -4.813 -1.846 1.00 88.88 90 PHE A CA 1
ATOM 729 C C . PHE A 1 90 ? 3.724 -6.124 -1.079 1.00 88.88 90 PHE A C 1
ATOM 731 O O . PHE A 1 90 ? 4.673 -6.866 -1.323 1.00 88.88 90 PHE A O 1
ATOM 738 N N . ARG A 1 91 ? 2.822 -6.418 -0.139 1.00 85.69 91 ARG A N 1
ATOM 739 C CA . ARG A 1 91 ? 2.842 -7.685 0.593 1.00 85.69 91 ARG A CA 1
ATOM 740 C C . ARG A 1 91 ? 2.551 -8.825 -0.384 1.00 85.69 91 ARG A C 1
ATOM 742 O O . ARG A 1 91 ? 1.446 -8.922 -0.902 1.00 85.69 91 ARG A O 1
ATOM 749 N N . GLU A 1 92 ? 3.563 -9.652 -0.632 1.00 68.50 92 GLU A N 1
ATOM 750 C CA . GLU A 1 92 ? 3.487 -10.816 -1.527 1.00 68.50 92 GLU A CA 1
ATOM 751 C C . GLU A 1 92 ? 2.469 -11.844 -1.022 1.00 68.50 92 GLU A C 1
ATOM 753 O O . GLU A 1 92 ? 1.675 -12.372 -1.794 1.00 68.50 92 GLU A O 1
ATOM 758 N N . ASN A 1 93 ? 2.431 -12.054 0.296 1.00 66.38 93 ASN A N 1
ATOM 759 C CA . ASN A 1 93 ? 1.444 -12.904 0.942 1.00 66.38 93 ASN A CA 1
ATOM 760 C C . ASN A 1 93 ? 0.316 -12.048 1.520 1.00 66.38 93 ASN A C 1
ATOM 762 O O . ASN A 1 93 ? 0.538 -11.208 2.394 1.00 66.38 93 ASN A O 1
ATOM 766 N N . SER A 1 94 ? -0.912 -12.307 1.069 1.00 66.69 94 SER A N 1
ATOM 767 C CA . SER A 1 94 ? -2.127 -11.748 1.673 1.00 66.69 94 SER A CA 1
ATOM 768 C C . SER A 1 94 ? -2.452 -12.370 3.034 1.00 66.69 94 SER A C 1
ATOM 770 O O . SER A 1 94 ? -3.347 -11.890 3.733 1.00 66.69 94 SER A O 1
ATOM 772 N N . GLU A 1 95 ? -1.774 -13.467 3.383 1.00 68.06 95 GLU A N 1
ATOM 773 C CA . GLU A 1 95 ? -1.929 -14.139 4.667 1.00 68.06 95 GLU A CA 1
ATOM 774 C C . GLU A 1 95 ? -1.533 -13.213 5.817 1.00 68.06 95 GLU A C 1
ATOM 776 O O . GLU A 1 95 ? -0.596 -12.415 5.741 1.00 68.06 95 GLU A O 1
ATOM 781 N N . LEU A 1 96 ? -2.292 -13.301 6.905 1.00 70.25 96 LEU A N 1
ATOM 782 C CA . LEU A 1 96 ? -2.069 -12.469 8.074 1.00 70.25 96 LEU A CA 1
ATOM 783 C C . LEU A 1 96 ? -0.749 -12.879 8.737 1.00 70.25 96 LEU A C 1
ATOM 785 O O . LEU A 1 96 ? -0.531 -14.073 8.942 1.00 70.25 96 LEU A O 1
ATOM 789 N N . PRO A 1 97 ? 0.116 -11.926 9.125 1.00 65.81 97 PRO A N 1
ATOM 790 C CA . PRO A 1 97 ? 1.358 -12.272 9.796 1.00 65.81 97 PRO A CA 1
ATOM 791 C C . PRO A 1 97 ? 1.036 -12.921 11.145 1.00 65.81 97 PRO A C 1
ATOM 793 O O . PRO A 1 97 ? 0.486 -12.279 12.040 1.00 65.81 97 PRO A O 1
ATOM 796 N N . VAL A 1 98 ? 1.333 -14.217 11.264 1.00 64.25 98 VAL A N 1
ATOM 797 C CA . VAL A 1 98 ? 1.225 -14.974 12.522 1.00 64.25 98 VAL A CA 1
ATOM 798 C C . VAL A 1 98 ? 2.534 -14.871 13.309 1.00 64.25 98 VAL A C 1
ATOM 800 O O . VAL A 1 98 ? 2.515 -14.686 14.523 1.00 64.25 98 VAL A O 1
ATOM 803 N N . ALA A 1 99 ? 3.675 -14.935 12.619 1.00 66.12 99 ALA A N 1
ATOM 804 C CA . ALA A 1 99 ? 4.996 -14.761 13.214 1.00 66.12 99 ALA A CA 1
ATOM 805 C C . ALA A 1 99 ? 5.399 -13.276 13.205 1.00 66.12 99 ALA A C 1
ATOM 807 O O . ALA A 1 99 ? 5.362 -12.632 12.159 1.00 66.12 99 ALA A O 1
ATOM 808 N N . GLY A 1 100 ? 5.790 -12.738 14.365 1.00 69.75 100 GLY A N 1
ATOM 809 C CA . GLY A 1 100 ? 6.296 -11.365 14.482 1.00 69.75 100 GLY A CA 1
ATOM 810 C C . GLY A 1 100 ? 5.234 -10.259 14.494 1.00 69.75 100 GLY A C 1
ATOM 811 O O . GLY A 1 100 ? 5.588 -9.102 14.302 1.00 69.75 100 GLY A O 1
ATOM 812 N N . ASP A 1 101 ? 3.951 -10.572 14.724 1.00 81.81 101 ASP A N 1
ATOM 813 C CA . ASP A 1 101 ? 2.934 -9.541 14.985 1.00 81.81 101 ASP A CA 1
ATOM 814 C C . ASP A 1 101 ? 3.251 -8.845 16.328 1.00 81.81 101 ASP A C 1
ATOM 816 O O . ASP A 1 101 ? 3.175 -9.501 17.372 1.00 81.81 101 ASP A O 1
ATOM 820 N N . PRO A 1 102 ? 3.580 -7.535 16.347 1.00 85.12 102 PRO A N 1
ATOM 821 C CA . PRO A 1 102 ? 3.882 -6.809 17.585 1.00 85.12 102 PRO A CA 1
ATOM 822 C C . PRO A 1 102 ? 2.642 -6.610 18.474 1.00 85.12 102 PRO A C 1
ATOM 824 O O . PRO A 1 102 ? 2.731 -6.070 19.579 1.00 85.12 102 PRO A O 1
ATOM 827 N N . GLY A 1 103 ? 1.471 -7.043 18.005 1.00 87.62 103 GLY A N 1
ATOM 828 C CA . GLY A 1 103 ? 0.206 -6.971 18.710 1.00 87.62 103 GLY A CA 1
ATOM 829 C C . GLY A 1 103 ? -0.675 -5.834 18.207 1.00 87.62 103 GLY A C 1
ATOM 830 O O . GLY A 1 103 ? -0.297 -5.010 17.379 1.00 87.62 103 GLY A O 1
ATOM 831 N N . PHE A 1 104 ? -1.902 -5.792 18.722 1.00 90.75 104 PHE A N 1
ATOM 832 C CA . PHE A 1 104 ? -2.917 -4.856 18.250 1.00 90.75 104 PHE A CA 1
ATOM 833 C C . PHE A 1 104 ? -2.523 -3.393 18.486 1.00 90.75 104 PHE A C 1
ATOM 835 O O . PHE A 1 104 ? -2.272 -2.981 19.624 1.00 90.75 104 PHE A O 1
ATOM 842 N N . LEU A 1 105 ? -2.561 -2.598 17.411 1.00 91.81 105 LEU A N 1
ATOM 843 C CA . LEU A 1 105 ? -2.210 -1.172 17.409 1.00 91.81 105 LEU A CA 1
ATOM 844 C C . LEU A 1 105 ? -0.747 -0.947 17.791 1.00 91.81 105 LEU A C 1
ATOM 846 O O . LEU A 1 105 ? -0.441 0.034 18.477 1.00 91.81 105 LEU A O 1
ATOM 850 N N . ARG A 1 106 ? 0.141 -1.874 17.428 1.00 90.38 106 ARG A N 1
ATOM 851 C CA . ARG A 1 106 ? 1.574 -1.768 17.697 1.00 90.38 106 ARG A CA 1
ATOM 852 C C . ARG A 1 106 ? 2.370 -1.689 16.401 1.00 90.38 106 ARG A C 1
ATOM 854 O O . ARG A 1 106 ? 2.106 -2.402 15.429 1.00 90.38 106 ARG A O 1
ATOM 861 N N . ALA A 1 107 ? 3.336 -0.784 16.393 1.00 87.62 107 ALA A N 1
ATOM 862 C CA . ALA A 1 107 ? 4.415 -0.773 15.421 1.00 87.62 107 ALA A CA 1
ATOM 863 C C . ALA A 1 107 ? 5.535 -1.723 15.876 1.00 87.62 107 ALA A C 1
ATOM 865 O O . ALA A 1 107 ? 5.502 -2.248 16.991 1.00 87.62 107 ALA A O 1
ATOM 866 N N . ASP A 1 108 ? 6.508 -1.957 15.001 1.00 85.38 108 ASP A N 1
ATOM 867 C CA . ASP A 1 108 ? 7.593 -2.917 15.244 1.00 85.38 108 ASP A CA 1
ATOM 868 C C . ASP A 1 108 ? 8.541 -2.455 16.369 1.00 85.38 108 ASP A C 1
ATOM 870 O O . ASP A 1 108 ? 9.166 -3.274 17.035 1.00 85.38 108 ASP A O 1
ATOM 874 N N . ASP A 1 109 ? 8.588 -1.148 16.641 1.00 87.00 109 ASP A N 1
ATOM 875 C CA . ASP A 1 109 ? 9.298 -0.537 17.774 1.00 87.00 109 ASP A CA 1
ATOM 876 C C . ASP A 1 109 ? 8.510 -0.602 19.102 1.00 87.00 109 ASP A C 1
ATOM 878 O O . ASP A 1 109 ? 8.951 -0.078 20.125 1.00 87.00 109 ASP A O 1
ATOM 882 N N . GLY A 1 110 ? 7.321 -1.214 19.098 1.00 84.69 110 GLY A N 1
ATOM 883 C CA . GLY A 1 110 ? 6.422 -1.297 20.249 1.00 84.69 110 GLY A CA 1
ATOM 884 C C . GLY A 1 110 ? 5.582 -0.038 20.501 1.00 84.69 110 GLY A C 1
ATOM 885 O O . GLY A 1 110 ? 4.737 -0.041 21.405 1.00 84.69 110 GLY A O 1
ATOM 886 N N . SER A 1 111 ? 5.748 1.025 19.707 1.00 89.94 111 SER A N 1
ATOM 887 C CA . SER A 1 111 ? 4.934 2.238 19.808 1.00 89.94 111 SER A CA 1
ATOM 888 C C . SER A 1 111 ? 3.492 1.996 19.340 1.00 89.94 111 SER A C 1
ATOM 890 O O . SER A 1 111 ? 3.177 1.017 18.654 1.00 89.94 111 SER A O 1
ATOM 892 N N . ARG A 1 112 ? 2.562 2.877 19.737 1.00 91.12 112 ARG A N 1
ATOM 893 C CA . ARG A 1 112 ? 1.161 2.774 19.305 1.00 91.12 112 ARG A CA 1
ATOM 894 C C . ARG A 1 112 ? 0.977 3.368 17.914 1.00 91.12 112 ARG A C 1
ATOM 896 O O . ARG A 1 112 ? 1.147 4.570 17.743 1.00 91.12 112 ARG A O 1
ATOM 903 N N . SER A 1 113 ? 0.527 2.564 16.951 1.00 93.12 113 SER A N 1
ATOM 904 C CA . SER A 1 113 ? 0.259 3.044 15.591 1.00 93.12 113 SER A CA 1
ATOM 905 C C . SER A 1 113 ? -0.905 2.309 14.935 1.00 93.12 113 SER A C 1
ATOM 907 O O . SER A 1 113 ? -0.871 1.096 14.747 1.00 93.12 113 SER A O 1
ATOM 909 N N . ILE A 1 114 ? -1.940 3.062 14.548 1.00 93.75 114 ILE A N 1
ATOM 910 C CA . ILE A 1 114 ? -3.049 2.548 13.724 1.00 93.75 114 ILE A CA 1
ATOM 911 C C . ILE A 1 114 ? -2.617 2.409 12.262 1.00 93.75 114 ILE A C 1
ATOM 913 O O . ILE A 1 114 ? -3.043 1.483 11.581 1.00 93.75 114 ILE A O 1
ATOM 917 N N . LYS A 1 115 ? -1.755 3.307 11.775 1.00 92.69 115 LYS A N 1
ATOM 918 C CA . LYS A 1 115 ? -1.306 3.301 10.377 1.00 92.69 115 LYS A CA 1
ATOM 919 C C . LYS A 1 115 ? -0.487 2.053 10.056 1.00 92.69 115 LYS A C 1
ATOM 921 O O . LYS A 1 115 ? -0.761 1.404 9.054 1.00 92.69 115 LYS A O 1
ATOM 926 N N . GLU A 1 116 ? 0.455 1.694 10.926 1.00 91.62 116 GLU A N 1
ATOM 927 C CA . GLU A 1 116 ? 1.267 0.485 10.738 1.00 91.62 116 GLU A CA 1
ATOM 928 C C . GLU A 1 116 ? 0.426 -0.788 10.895 1.00 91.62 116 GLU A C 1
ATOM 930 O O . GLU A 1 116 ? 0.579 -1.728 10.121 1.00 91.62 116 GLU A O 1
ATOM 935 N N . GLU A 1 117 ? -0.549 -0.796 11.812 1.00 91.69 117 GLU A N 1
ATOM 936 C CA . GLU A 1 117 ? -1.518 -1.895 11.915 1.00 91.69 117 GLU A CA 1
ATOM 937 C C . GLU A 1 117 ? -2.312 -2.081 10.607 1.00 91.69 117 GLU A C 1
ATOM 939 O O . GLU A 1 117 ? -2.465 -3.207 10.126 1.00 91.69 117 GLU A O 1
ATOM 944 N N . LEU A 1 118 ? -2.796 -0.982 10.014 1.00 92.31 118 LEU A N 1
ATOM 945 C CA . LEU A 1 118 ? -3.510 -0.999 8.736 1.00 92.31 118 LEU A CA 1
ATOM 946 C C . LEU A 1 118 ? -2.619 -1.524 7.609 1.00 92.31 118 LEU A C 1
ATOM 948 O O . LEU A 1 118 ? -3.041 -2.416 6.885 1.00 92.31 118 LEU A O 1
ATOM 952 N N . VAL A 1 119 ? -1.387 -1.031 7.473 1.00 91.25 119 VAL A N 1
ATOM 953 C CA . VAL A 1 119 ? -0.456 -1.506 6.434 1.00 91.25 119 VAL A CA 1
ATOM 954 C C . VAL A 1 119 ? -0.146 -2.993 6.602 1.00 91.25 119 VAL A C 1
ATOM 956 O O . VAL A 1 119 ? -0.152 -3.748 5.631 1.00 91.25 119 VAL A O 1
ATOM 959 N N . ARG A 1 120 ? 0.061 -3.442 7.842 1.00 88.62 120 ARG A N 1
ATOM 960 C CA . ARG A 1 120 ? 0.428 -4.827 8.142 1.00 88.62 120 ARG A CA 1
ATOM 961 C C . ARG A 1 120 ? -0.698 -5.821 7.883 1.00 88.62 120 ARG A C 1
ATOM 963 O O . ARG A 1 120 ? -0.406 -6.956 7.507 1.00 88.62 120 ARG A O 1
ATOM 970 N N . ARG A 1 121 ? -1.962 -5.443 8.108 1.00 89.75 121 ARG A N 1
ATOM 971 C CA . ARG A 1 121 ? -3.092 -6.395 8.137 1.00 89.75 121 ARG A CA 1
ATOM 972 C C . ARG A 1 121 ? -4.260 -6.081 7.205 1.00 89.75 121 ARG A C 1
ATOM 974 O O . ARG A 1 121 ? -5.176 -6.903 7.126 1.00 89.75 121 ARG A O 1
ATOM 981 N N . ALA A 1 122 ? -4.253 -4.949 6.502 1.00 91.25 122 ALA A N 1
ATOM 982 C CA . ALA A 1 122 ? -5.330 -4.597 5.578 1.00 91.25 122 ALA A CA 1
ATOM 983 C C . ALA A 1 122 ? -5.644 -5.743 4.608 1.00 91.25 122 ALA A C 1
ATOM 985 O O . ALA A 1 122 ? -4.745 -6.439 4.139 1.00 91.25 122 ALA A O 1
ATOM 986 N N . ALA A 1 123 ? -6.919 -5.966 4.309 1.00 89.19 123 ALA A N 1
ATOM 987 C CA . ALA A 1 123 ? -7.302 -7.022 3.380 1.00 89.19 123 ALA A CA 1
ATOM 988 C C . ALA A 1 123 ? -6.792 -6.740 1.961 1.00 89.19 123 ALA A C 1
ATOM 990 O O . ALA A 1 123 ? -6.876 -5.615 1.469 1.00 89.19 123 ALA A O 1
ATOM 991 N N . HIS A 1 124 ? -6.311 -7.787 1.288 1.00 90.56 124 HIS A N 1
ATOM 992 C CA . HIS A 1 124 ? -6.050 -7.791 -0.158 1.00 90.56 124 HIS A CA 1
ATOM 993 C C . HIS A 1 124 ? -7.265 -8.280 -0.957 1.00 90.56 124 HIS A C 1
ATOM 995 O O . HIS A 1 124 ? -7.152 -8.872 -2.023 1.00 90.56 124 HIS A O 1
ATOM 1001 N N . THR A 1 125 ? -8.461 -8.067 -0.412 1.00 89.88 125 THR A N 1
ATOM 1002 C CA . THR A 1 125 ? -9.729 -8.502 -0.997 1.00 89.88 125 THR A CA 1
ATOM 1003 C C . THR A 1 125 ? -10.827 -7.469 -0.735 1.00 89.88 125 THR A C 1
ATOM 1005 O O . THR A 1 125 ? -10.697 -6.565 0.096 1.00 89.88 125 THR A O 1
ATOM 1008 N N . GLY A 1 126 ? -11.931 -7.585 -1.475 1.00 91.00 126 GLY A N 1
ATOM 1009 C CA . GLY A 1 126 ? -13.100 -6.723 -1.315 1.00 91.00 126 GLY A CA 1
ATOM 1010 C C . GLY A 1 126 ? -12.968 -5.337 -1.955 1.00 91.00 126 GLY A C 1
ATOM 1011 O O . GLY A 1 126 ? -12.015 -5.022 -2.670 1.00 91.00 126 GLY A O 1
ATOM 1012 N N . ALA A 1 127 ? -13.978 -4.497 -1.716 1.00 92.38 127 ALA A N 1
ATOM 1013 C CA . ALA A 1 127 ? -14.119 -3.209 -2.394 1.00 92.38 127 ALA A CA 1
ATOM 1014 C C . ALA A 1 127 ? -12.990 -2.221 -2.057 1.00 92.38 127 ALA A C 1
ATOM 1016 O O . ALA A 1 127 ? -12.492 -1.546 -2.954 1.00 92.38 127 ALA A O 1
ATOM 1017 N N . VAL A 1 128 ? -12.558 -2.167 -0.790 1.00 92.44 128 VAL A N 1
ATOM 1018 C CA . VAL A 1 128 ? -11.477 -1.267 -0.346 1.00 92.44 128 VAL A CA 1
ATOM 1019 C C . VAL A 1 128 ? -10.169 -1.611 -1.052 1.00 92.44 128 VAL A C 1
ATOM 1021 O O . VAL A 1 128 ? -9.521 -0.719 -1.599 1.00 92.44 128 VAL A O 1
ATOM 1024 N N . PHE A 1 129 ? -9.816 -2.900 -1.104 1.00 93.69 129 PHE A N 1
ATOM 1025 C CA . PHE A 1 129 ? -8.630 -3.347 -1.823 1.00 93.69 129 PHE A CA 1
ATOM 1026 C C . PHE A 1 129 ? -8.715 -3.006 -3.304 1.00 93.69 129 PHE A C 1
ATOM 1028 O O . PHE A 1 129 ? -7.790 -2.402 -3.831 1.00 93.69 129 PHE A O 1
ATOM 1035 N N . ARG A 1 130 ? -9.840 -3.317 -3.962 1.00 94.62 130 ARG A N 1
ATOM 1036 C CA . ARG A 1 130 ? -10.031 -3.020 -5.386 1.00 94.62 130 ARG A CA 1
ATOM 1037 C C . ARG A 1 130 ? -9.805 -1.539 -5.687 1.00 94.62 130 ARG A C 1
ATOM 1039 O O . ARG A 1 130 ? -9.021 -1.223 -6.572 1.00 94.62 130 ARG A O 1
ATOM 1046 N N . CYS A 1 131 ? -10.430 -0.634 -4.936 1.00 94.31 131 CYS A N 1
ATOM 1047 C CA . CYS A 1 131 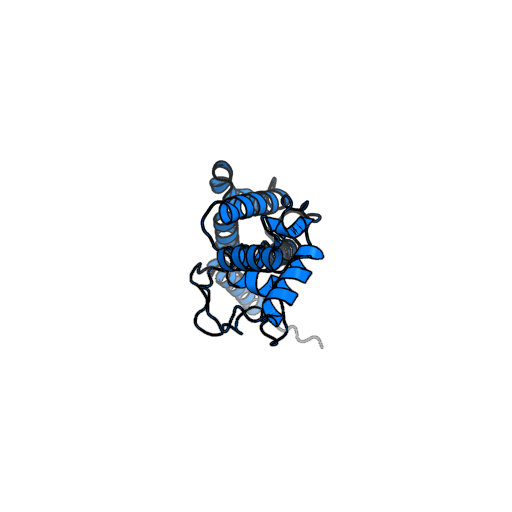? -10.269 0.802 -5.161 1.00 94.31 131 CYS A CA 1
ATOM 1048 C C . CYS A 1 131 ? -8.825 1.277 -4.909 1.00 94.31 131 CYS A C 1
ATOM 1050 O O . CYS A 1 131 ? -8.300 2.104 -5.653 1.00 94.31 131 CYS A O 1
ATOM 1052 N N . ASN A 1 132 ? -8.157 0.732 -3.889 1.00 95.25 132 ASN A N 1
ATOM 1053 C CA . ASN A 1 132 ? -6.747 1.017 -3.619 1.00 95.25 132 ASN A CA 1
ATOM 1054 C C . ASN A 1 132 ? -5.823 0.475 -4.714 1.00 95.25 132 ASN A C 1
ATOM 1056 O O . ASN A 1 132 ? -4.879 1.159 -5.099 1.00 95.25 132 ASN A O 1
ATOM 1060 N N . ASN A 1 133 ? -6.113 -0.716 -5.233 1.00 95.94 133 ASN A N 1
ATOM 1061 C CA . ASN A 1 133 ? -5.351 -1.352 -6.299 1.00 95.94 133 ASN A CA 1
ATOM 1062 C C . ASN A 1 133 ? -5.451 -0.553 -7.606 1.00 95.94 133 ASN A C 1
ATOM 1064 O O . ASN A 1 133 ? -4.438 -0.253 -8.229 1.00 95.94 133 ASN A O 1
ATOM 1068 N N . GLN A 1 134 ? -6.659 -0.101 -7.950 1.00 95.94 134 GLN A N 1
ATOM 1069 C CA . GLN A 1 134 ? -6.904 0.795 -9.086 1.00 95.94 134 GLN A CA 1
ATOM 1070 C C . GLN A 1 134 ? -6.171 2.125 -8.937 1.00 95.94 134 GLN A C 1
ATOM 1072 O O . GLN A 1 134 ? -5.567 2.635 -9.879 1.00 95.94 134 GLN A O 1
ATOM 1077 N N . LYS A 1 135 ? -6.183 2.692 -7.730 1.00 95.56 135 LYS A N 1
ATOM 1078 C CA . LYS A 1 135 ? -5.449 3.924 -7.452 1.00 95.56 135 LYS A CA 1
ATOM 1079 C C . LYS A 1 135 ? -3.940 3.731 -7.588 1.00 95.56 135 LYS A C 1
ATOM 1081 O O . LYS A 1 135 ? -3.253 4.593 -8.130 1.00 95.56 135 LYS A O 1
ATOM 1086 N N . PHE A 1 136 ? -3.428 2.599 -7.123 1.00 96.44 136 PHE A N 1
ATOM 1087 C CA . PHE A 1 136 ? -2.021 2.267 -7.262 1.00 96.44 136 PHE A CA 1
ATOM 1088 C C . PHE A 1 136 ? -1.631 1.997 -8.724 1.00 96.44 136 PHE A C 1
ATOM 1090 O O . PHE A 1 136 ? -0.562 2.415 -9.161 1.00 96.44 136 PHE A O 1
ATOM 1097 N N . TRP A 1 137 ? -2.529 1.429 -9.532 1.00 96.81 137 TRP A N 1
ATOM 1098 C CA . TRP A 1 137 ? -2.351 1.373 -10.982 1.00 96.81 137 TRP A CA 1
ATOM 1099 C C . TRP A 1 137 ? -2.185 2.768 -11.600 1.00 96.81 137 TRP A C 1
ATOM 1101 O O . TRP A 1 137 ? -1.265 2.975 -12.386 1.00 96.81 137 TRP A O 1
ATOM 1111 N N . VAL A 1 138 ? -3.017 3.746 -11.220 1.00 96.00 138 VAL A N 1
ATOM 1112 C CA . VAL A 1 138 ? -2.882 5.135 -11.707 1.00 96.00 138 VAL A CA 1
ATOM 1113 C C . VAL A 1 138 ? -1.511 5.717 -11.351 1.00 96.00 138 VAL A C 1
ATOM 1115 O O . VAL A 1 138 ? -0.909 6.406 -12.175 1.00 96.00 138 VAL A O 1
ATOM 1118 N N . MET A 1 139 ? -0.981 5.397 -10.164 1.00 96.06 139 MET A N 1
ATOM 1119 C CA . MET A 1 139 ? 0.382 5.777 -9.785 1.00 96.06 139 MET A CA 1
ATOM 1120 C C . MET A 1 139 ? 1.413 5.173 -10.744 1.00 96.06 139 MET A C 1
ATOM 1122 O O . MET A 1 139 ? 2.194 5.903 -11.352 1.00 96.06 139 MET A O 1
ATOM 1126 N N . LEU A 1 140 ? 1.384 3.854 -10.945 1.00 95.94 140 LEU A N 1
ATOM 1127 C CA . LEU A 1 140 ? 2.309 3.181 -11.861 1.00 95.94 140 LEU A CA 1
ATOM 1128 C C . LEU A 1 140 ? 2.193 3.709 -13.291 1.00 95.94 140 LEU A C 1
ATOM 1130 O O . LEU A 1 140 ? 3.207 3.918 -13.957 1.00 95.94 140 LEU A O 1
ATOM 1134 N N . HIS A 1 141 ? 0.977 3.973 -13.760 1.00 95.75 141 HIS A N 1
ATOM 1135 C CA . HIS A 1 141 ? 0.740 4.536 -15.081 1.00 95.75 141 HIS A CA 1
ATOM 1136 C C . HIS A 1 141 ? 1.413 5.905 -15.237 1.00 95.75 141 HIS A C 1
ATOM 1138 O O . HIS A 1 141 ? 2.084 6.136 -16.237 1.00 95.75 141 HIS A O 1
ATOM 1144 N N . ALA A 1 142 ? 1.309 6.793 -14.243 1.00 95.19 142 ALA A N 1
ATOM 1145 C CA . ALA A 1 142 ? 1.904 8.131 -14.308 1.00 95.19 142 ALA A CA 1
ATOM 1146 C C . ALA A 1 142 ? 3.425 8.108 -14.547 1.00 95.19 142 ALA A C 1
ATOM 1148 O O . ALA A 1 142 ? 3.954 8.972 -15.245 1.00 95.19 142 ALA A O 1
ATOM 1149 N N . VAL A 1 143 ? 4.122 7.108 -14.001 1.00 94.81 143 VAL A N 1
ATOM 1150 C CA . VAL A 1 143 ? 5.585 6.994 -14.114 1.00 94.81 143 VAL A CA 1
ATOM 1151 C C . VAL A 1 143 ? 6.031 6.101 -15.268 1.00 94.81 143 VAL A C 1
ATOM 1153 O O . VAL A 1 143 ? 7.121 6.300 -15.790 1.00 94.81 143 VAL A O 1
ATOM 1156 N N . THR A 1 144 ? 5.218 5.131 -15.689 1.00 94.75 144 THR A N 1
ATOM 1157 C CA . THR A 1 144 ? 5.585 4.192 -16.765 1.00 94.75 144 THR A CA 1
ATOM 1158 C C . THR A 1 144 ? 5.090 4.618 -18.140 1.00 94.75 144 THR A C 1
ATOM 1160 O O . THR A 1 144 ? 5.678 4.207 -19.136 1.00 94.75 144 THR A O 1
ATOM 1163 N N . HIS A 1 145 ? 4.037 5.431 -18.239 1.00 92.94 145 HIS A N 1
ATOM 1164 C CA . HIS A 1 145 ? 3.475 5.818 -19.528 1.00 92.94 145 HIS A CA 1
ATOM 1165 C C . HIS A 1 145 ? 4.487 6.598 -20.386 1.00 92.94 145 HIS A C 1
ATOM 1167 O O . HIS A 1 145 ? 5.184 7.487 -19.887 1.00 92.94 145 HIS A O 1
ATOM 1173 N N . GLU A 1 146 ? 4.536 6.274 -21.684 1.00 91.31 146 GLU A N 1
ATOM 1174 C CA . GLU A 1 146 ? 5.527 6.765 -22.666 1.00 91.31 146 GLU A CA 1
ATOM 1175 C C . GLU A 1 146 ? 6.970 6.296 -22.405 1.00 91.31 146 GLU A C 1
ATOM 1177 O O . GLU A 1 146 ? 7.922 6.892 -22.902 1.00 91.31 146 GLU A O 1
ATOM 1182 N N . THR A 1 147 ? 7.151 5.223 -21.633 1.00 92.88 147 THR A N 1
ATOM 1183 C CA . THR A 1 147 ? 8.461 4.594 -21.406 1.00 92.88 147 THR A CA 1
ATOM 1184 C C . THR A 1 147 ? 8.426 3.126 -21.823 1.00 92.88 147 THR A C 1
ATOM 1186 O O . THR A 1 147 ? 7.357 2.512 -21.871 1.00 92.88 147 THR A O 1
ATOM 1189 N N . ASP A 1 148 ? 9.592 2.523 -22.054 1.00 89.81 148 ASP A N 1
ATOM 1190 C CA . ASP A 1 148 ? 9.703 1.087 -22.350 1.00 89.81 148 ASP A CA 1
ATOM 1191 C C . ASP A 1 148 ? 9.115 0.207 -21.238 1.00 89.81 148 ASP A C 1
ATOM 1193 O O . ASP A 1 148 ? 8.583 -0.871 -21.516 1.00 89.81 148 ASP A O 1
ATOM 1197 N N . ALA A 1 149 ? 9.148 0.685 -19.986 1.00 90.56 149 ALA A N 1
ATOM 1198 C CA . ALA A 1 149 ? 8.581 -0.021 -18.842 1.00 90.56 149 ALA A CA 1
ATOM 1199 C C . ALA A 1 149 ? 7.065 -0.238 -18.980 1.00 90.56 149 ALA A C 1
ATOM 1201 O O . ALA A 1 149 ? 6.528 -1.209 -18.437 1.00 90.56 149 ALA A O 1
ATOM 1202 N N . TYR A 1 150 ? 6.376 0.606 -19.761 1.00 94.50 150 TYR A N 1
ATOM 1203 C CA . TYR A 1 150 ? 4.952 0.447 -20.049 1.00 94.50 150 TYR A CA 1
ATOM 1204 C C . TYR A 1 150 ? 4.635 -0.908 -20.692 1.00 94.50 150 TYR A C 1
ATOM 1206 O O . TYR A 1 150 ? 3.590 -1.493 -20.414 1.00 94.50 150 TYR A O 1
ATOM 1214 N N . ASN A 1 151 ? 5.548 -1.462 -21.498 1.00 93.19 151 ASN A N 1
ATOM 1215 C CA . ASN A 1 151 ? 5.340 -2.750 -22.165 1.00 93.19 151 ASN A CA 1
ATOM 1216 C C . ASN A 1 151 ? 5.128 -3.904 -21.177 1.00 93.19 151 ASN A C 1
ATOM 1218 O O . ASN A 1 151 ? 4.398 -4.846 -21.488 1.00 93.19 151 ASN A O 1
ATOM 1222 N N . HIS A 1 152 ? 5.716 -3.813 -19.983 1.00 92.88 152 HIS A N 1
ATOM 1223 C CA . HIS A 1 152 ? 5.574 -4.824 -18.935 1.00 92.88 152 HIS A CA 1
ATOM 1224 C C . HIS A 1 152 ? 4.242 -4.711 -18.185 1.00 92.88 152 HIS A C 1
ATOM 1226 O O . HIS A 1 152 ? 3.705 -5.719 -17.722 1.00 92.88 152 HIS A O 1
ATOM 1232 N N . VAL A 1 153 ? 3.682 -3.501 -18.106 1.00 95.62 153 VAL A N 1
ATOM 1233 C CA . VAL A 1 153 ? 2.472 -3.221 -17.322 1.00 95.62 153 VAL A CA 1
ATOM 1234 C C . VAL A 1 153 ? 1.202 -3.073 -18.158 1.00 95.62 153 VAL A C 1
ATOM 1236 O O . VAL A 1 153 ? 0.110 -3.225 -17.620 1.00 95.62 153 VAL A O 1
ATOM 1239 N N . ARG A 1 154 ? 1.303 -2.838 -19.475 1.00 96.00 154 ARG A N 1
ATOM 1240 C CA . ARG A 1 154 ? 0.160 -2.543 -20.365 1.00 96.00 154 ARG A CA 1
ATOM 1241 C C . ARG A 1 154 ? -0.986 -3.553 -20.272 1.00 96.00 154 ARG A C 1
ATOM 1243 O O . ARG A 1 154 ? -2.147 -3.181 -20.395 1.00 96.00 154 ARG A O 1
ATOM 1250 N N . GLN A 1 155 ? -0.663 -4.824 -20.040 1.00 96.50 155 GLN A N 1
ATOM 1251 C CA . GLN A 1 155 ? -1.639 -5.914 -19.955 1.00 96.50 155 GLN A CA 1
ATOM 1252 C C . GLN A 1 155 ? -2.610 -5.766 -18.773 1.00 96.50 155 GLN A C 1
ATOM 1254 O O . GLN A 1 155 ? -3.709 -6.307 -18.822 1.00 96.50 155 GLN A O 1
ATOM 1259 N N . PHE A 1 156 ? -2.237 -4.998 -17.746 1.00 97.00 156 PHE A N 1
ATOM 1260 C CA . PHE A 1 156 ? -3.049 -4.752 -16.552 1.00 97.00 156 PHE A CA 1
ATOM 1261 C C . PHE A 1 156 ? -3.903 -3.479 -16.655 1.00 97.00 156 PHE A C 1
ATOM 1263 O O . PHE A 1 156 ? -4.700 -3.199 -15.762 1.00 97.00 156 PHE A O 1
ATOM 1270 N N . ALA A 1 157 ? -3.785 -2.715 -17.748 1.00 96.19 157 ALA A N 1
ATOM 1271 C CA . ALA A 1 157 ? -4.567 -1.499 -17.960 1.00 96.19 157 ALA A CA 1
ATOM 1272 C C . ALA A 1 157 ? -6.092 -1.729 -18.008 1.00 96.19 157 ALA A C 1
ATOM 1274 O O . ALA A 1 157 ? -6.808 -0.925 -17.414 1.00 96.19 157 ALA A O 1
ATOM 1275 N N . PRO A 1 158 ? -6.624 -2.802 -18.634 1.00 96.44 158 PRO A N 1
ATOM 1276 C CA . PRO A 1 158 ? -8.072 -3.029 -18.679 1.00 96.44 158 PRO A CA 1
ATOM 1277 C C . PRO A 1 158 ? -8.693 -3.299 -17.303 1.00 96.44 158 PRO A C 1
ATOM 1279 O O . PRO A 1 158 ? -9.829 -2.911 -17.048 1.00 96.44 158 PRO A O 1
ATOM 1282 N N . THR A 1 159 ? -7.955 -3.969 -16.415 1.00 95.06 159 THR A N 1
ATOM 1283 C CA . THR A 1 159 ? -8.406 -4.312 -15.058 1.00 95.06 159 THR A CA 1
ATOM 1284 C C . THR A 1 159 ? -7.983 -3.285 -14.012 1.00 95.06 159 THR A C 1
ATOM 1286 O O . THR A 1 159 ? -8.492 -3.324 -12.890 1.00 95.06 159 THR A O 1
ATOM 1289 N N . LEU A 1 160 ? -7.092 -2.354 -14.382 1.00 96.69 160 LEU A N 1
ATOM 1290 C CA . LEU A 1 160 ? -6.460 -1.377 -13.496 1.00 96.69 160 LEU A CA 1
ATOM 1291 C C . LEU A 1 160 ? -5.772 -2.068 -12.302 1.00 96.69 160 LEU A C 1
ATOM 1293 O O . LEU A 1 160 ? -5.890 -1.633 -11.156 1.00 96.69 160 LEU A O 1
ATOM 1297 N N . ASP A 1 161 ? -5.093 -3.186 -12.566 1.00 96.19 161 ASP A N 1
ATOM 1298 C CA . ASP A 1 161 ? -4.465 -4.004 -11.527 1.00 96.19 161 ASP A CA 1
ATOM 1299 C C . ASP A 1 161 ? -3.044 -3.514 -11.211 1.00 96.19 161 ASP A C 1
ATOM 1301 O O . ASP A 1 161 ? -2.067 -3.877 -11.869 1.00 96.19 161 ASP A O 1
ATOM 1305 N N . GLY A 1 162 ? -2.933 -2.651 -10.199 1.00 95.75 162 GLY A N 1
ATOM 1306 C CA . GLY A 1 162 ? -1.665 -2.054 -9.785 1.00 95.75 162 GLY A CA 1
ATOM 1307 C C . GLY A 1 162 ? -0.713 -3.046 -9.120 1.00 95.75 162 GLY A C 1
ATOM 1308 O O . GLY A 1 162 ? 0.495 -2.969 -9.327 1.00 95.75 162 GLY A O 1
ATOM 1309 N N . GLN A 1 163 ? -1.234 -3.989 -8.338 1.00 94.75 163 GLN A N 1
ATOM 1310 C CA . GLN A 1 163 ? -0.446 -4.995 -7.636 1.00 94.75 163 GLN A CA 1
ATOM 1311 C C . GLN A 1 163 ? 0.249 -5.915 -8.637 1.00 94.75 163 GLN A C 1
ATOM 1313 O O . GLN A 1 163 ? 1.472 -6.060 -8.595 1.00 94.75 163 GLN A O 1
ATOM 1318 N N . ALA A 1 164 ? -0.515 -6.485 -9.571 1.00 94.44 164 ALA A N 1
ATOM 1319 C CA . ALA A 1 164 ? 0.037 -7.365 -10.593 1.00 94.44 164 ALA A CA 1
ATOM 1320 C C . ALA A 1 164 ? 1.036 -6.620 -11.494 1.00 94.44 164 ALA A C 1
ATOM 1322 O O . ALA A 1 164 ? 2.123 -7.129 -11.776 1.00 94.44 164 ALA A O 1
ATOM 1323 N N . ALA A 1 165 ? 0.721 -5.375 -11.869 1.00 95.75 165 ALA A N 1
ATOM 1324 C CA . ALA A 1 165 ? 1.626 -4.516 -12.626 1.00 95.75 165 ALA A CA 1
ATOM 1325 C C . ALA A 1 165 ? 2.949 -4.248 -11.896 1.00 95.75 165 ALA A C 1
ATOM 1327 O O . ALA A 1 165 ? 4.020 -4.337 -12.499 1.00 95.75 165 ALA A O 1
ATOM 1328 N N . TYR A 1 166 ? 2.897 -3.961 -10.595 1.00 94.81 166 TYR A N 1
ATOM 1329 C CA . TYR A 1 166 ? 4.097 -3.761 -9.791 1.00 94.81 166 TYR A CA 1
ATOM 1330 C C . TYR A 1 166 ? 4.947 -5.023 -9.700 1.00 94.81 166 TYR A C 1
ATOM 1332 O O . TYR A 1 166 ? 6.154 -4.940 -9.909 1.00 94.81 166 TYR A O 1
ATOM 1340 N N . PHE A 1 167 ? 4.348 -6.188 -9.444 1.00 92.75 167 PHE A N 1
ATOM 1341 C CA . PHE A 1 167 ? 5.113 -7.434 -9.377 1.00 92.75 167 PHE A CA 1
ATOM 1342 C C . PHE A 1 167 ? 5.720 -7.821 -10.730 1.00 92.75 167 PHE A C 1
ATOM 1344 O O . PHE A 1 167 ? 6.836 -8.337 -10.762 1.00 92.75 167 PHE A O 1
ATOM 1351 N N . ALA A 1 168 ? 5.063 -7.498 -11.848 1.00 92.62 168 ALA A N 1
ATOM 1352 C CA . ALA A 1 168 ? 5.649 -7.658 -13.177 1.00 92.62 168 ALA A CA 1
ATOM 1353 C C . ALA A 1 168 ? 6.891 -6.766 -13.376 1.00 92.62 168 ALA A C 1
ATOM 1355 O O . ALA A 1 168 ? 7.924 -7.244 -13.850 1.00 92.62 168 ALA A O 1
ATOM 1356 N N . LEU A 1 169 ? 6.834 -5.493 -12.962 1.00 91.69 169 LEU A N 1
ATOM 1357 C CA . LEU A 1 169 ? 8.002 -4.600 -12.975 1.00 91.69 169 LEU A CA 1
ATOM 1358 C C . LEU A 1 169 ? 9.097 -5.084 -12.021 1.00 91.69 169 LEU A C 1
ATOM 1360 O O . LEU A 1 169 ? 10.272 -5.113 -12.381 1.00 91.69 169 LEU A O 1
ATOM 1364 N N . PHE A 1 170 ? 8.722 -5.502 -10.815 1.00 90.38 170 PHE A N 1
ATOM 1365 C CA . PHE A 1 170 ? 9.651 -6.026 -9.824 1.00 90.38 170 PHE A CA 1
ATOM 1366 C C . PHE A 1 170 ? 10.389 -7.258 -10.359 1.00 90.38 170 PHE A C 1
ATOM 1368 O O . PHE A 1 170 ? 11.613 -7.325 -10.275 1.00 90.38 170 PHE A O 1
ATOM 1375 N N . ALA A 1 171 ? 9.683 -8.197 -10.989 1.00 88.06 171 ALA A N 1
ATOM 1376 C CA . ALA A 1 171 ? 10.296 -9.360 -11.619 1.00 88.06 171 ALA A CA 1
ATOM 1377 C C . ALA A 1 171 ? 11.263 -8.973 -12.752 1.00 88.06 171 ALA A C 1
ATOM 1379 O O . ALA A 1 171 ? 12.324 -9.581 -12.884 1.00 88.06 171 ALA A O 1
ATOM 1380 N N . GLN A 1 172 ? 10.943 -7.940 -13.534 1.00 86.75 172 GLN A N 1
ATOM 1381 C CA . GLN A 1 172 ? 11.789 -7.484 -14.637 1.00 86.75 172 GLN A CA 1
ATOM 1382 C C . GLN A 1 172 ? 13.075 -6.788 -14.157 1.00 86.75 172 GLN A C 1
ATOM 1384 O O . GLN A 1 172 ? 14.168 -7.123 -14.615 1.00 86.75 172 GLN A O 1
ATOM 1389 N N . TYR A 1 173 ? 12.960 -5.827 -13.234 1.00 84.19 173 TYR A N 1
ATOM 1390 C CA . TYR A 1 173 ? 14.068 -4.942 -12.837 1.00 84.19 173 TYR A CA 1
ATOM 1391 C C . TYR A 1 173 ? 14.758 -5.346 -11.526 1.00 84.19 173 TYR A C 1
ATOM 1393 O O . TYR A 1 173 ? 15.826 -4.832 -11.206 1.00 84.19 173 TYR A O 1
ATOM 1401 N N . ARG A 1 174 ? 14.171 -6.265 -10.751 1.00 79.00 174 ARG A N 1
ATOM 1402 C CA . ARG A 1 174 ? 14.756 -6.839 -9.524 1.00 79.00 174 ARG A CA 1
ATOM 1403 C C . ARG A 1 174 ? 14.752 -8.369 -9.506 1.00 79.00 174 ARG A C 1
ATOM 1405 O O . ARG A 1 174 ? 15.112 -8.973 -8.499 1.00 79.00 174 ARG A O 1
ATOM 1412 N N . GLY A 1 175 ? 14.370 -9.023 -10.601 1.00 71.62 175 GLY A N 1
ATOM 1413 C CA . GLY A 1 175 ? 14.396 -10.479 -10.689 1.00 71.62 175 GLY A CA 1
ATOM 1414 C C . GLY A 1 175 ? 15.804 -11.064 -10.794 1.00 71.62 175 GLY A C 1
ATOM 1415 O O . GLY A 1 175 ? 16.790 -10.389 -11.096 1.00 71.62 175 GLY A O 1
ATOM 1416 N N . ARG A 1 176 ? 15.893 -12.386 -10.613 1.00 60.03 176 ARG A N 1
ATOM 1417 C CA . ARG A 1 176 ? 17.146 -13.162 -10.662 1.00 60.03 176 ARG A CA 1
ATOM 1418 C C . ARG A 1 176 ? 17.934 -12.963 -11.966 1.00 60.03 176 ARG A C 1
ATOM 1420 O O . ARG A 1 176 ? 19.164 -12.994 -11.944 1.00 60.03 176 ARG A O 1
ATOM 1427 N N . GLY A 1 177 ? 17.241 -12.727 -13.083 1.00 61.94 177 GLY A N 1
ATOM 1428 C CA . GLY A 1 177 ? 17.858 -12.423 -14.378 1.00 61.94 177 GLY A CA 1
ATOM 1429 C C . GLY A 1 177 ? 18.631 -11.101 -14.377 1.00 61.94 177 GLY A C 1
ATOM 1430 O O . GLY A 1 177 ? 19.754 -11.061 -14.869 1.00 61.94 177 GLY A O 1
ATOM 1431 N N . HIS A 1 178 ? 18.096 -10.055 -13.739 1.00 66.25 178 HIS A N 1
ATOM 1432 C CA . HIS A 1 178 ? 18.766 -8.759 -13.612 1.00 66.25 178 HIS A CA 1
ATOM 1433 C C . HIS A 1 178 ? 20.070 -8.879 -12.819 1.00 66.25 178 HIS A C 1
ATOM 1435 O O . HIS A 1 178 ? 21.131 -8.509 -13.314 1.00 66.25 178 HIS A O 1
ATOM 1441 N N . PHE A 1 179 ? 20.018 -9.510 -11.642 1.00 63.53 179 PHE A N 1
ATOM 1442 C CA . PHE A 1 179 ? 21.213 -9.753 -10.826 1.00 63.53 179 PHE A CA 1
ATOM 1443 C C . PHE A 1 179 ? 22.260 -10.603 -11.547 1.00 63.53 179 PHE A C 1
ATOM 1445 O O . PHE A 1 179 ? 23.460 -10.384 -11.394 1.00 63.53 179 PHE A O 1
ATOM 1452 N N . THR A 1 180 ? 21.823 -11.575 -12.351 1.00 64.25 180 THR A N 1
ATOM 1453 C CA . THR A 1 180 ? 22.741 -12.398 -13.147 1.00 64.25 180 THR A CA 1
ATOM 1454 C C . THR A 1 180 ? 23.419 -11.562 -14.232 1.00 64.25 180 THR A C 1
ATOM 1456 O O . THR A 1 180 ? 24.631 -11.673 -14.404 1.00 64.25 180 THR A O 1
ATOM 1459 N N . ASN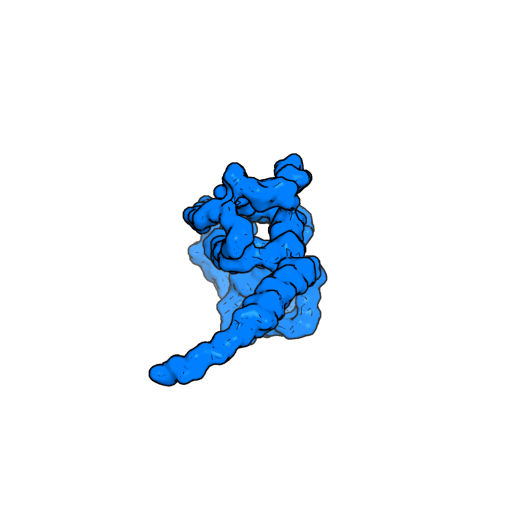 A 1 181 ? 22.676 -10.683 -14.908 1.00 71.12 181 ASN A N 1
ATOM 1460 C CA . ASN A 1 181 ? 23.210 -9.791 -15.937 1.00 71.12 181 ASN A CA 1
ATOM 1461 C C . ASN A 1 181 ? 24.170 -8.745 -15.353 1.00 71.12 181 ASN A C 1
ATOM 1463 O O . ASN A 1 181 ? 25.264 -8.568 -15.886 1.00 71.12 181 ASN A O 1
ATOM 1467 N N . GLU A 1 182 ? 23.816 -8.106 -14.233 1.00 70.81 182 GLU A N 1
ATOM 1468 C CA . GLU A 1 182 ? 24.704 -7.179 -13.516 1.00 70.81 182 GLU A CA 1
ATOM 1469 C C . GLU A 1 182 ? 25.981 -7.878 -13.049 1.00 70.81 182 GLU A C 1
ATOM 1471 O O . GLU A 1 182 ? 27.084 -7.372 -13.258 1.00 70.81 182 GLU A O 1
ATOM 1476 N N . ARG A 1 183 ? 25.856 -9.085 -12.481 1.00 72.88 183 ARG A N 1
ATOM 1477 C CA . ARG A 1 183 ? 27.010 -9.894 -12.081 1.00 72.88 183 ARG A CA 1
ATOM 1478 C C . ARG A 1 183 ? 27.899 -10.219 -13.277 1.00 72.88 183 ARG A C 1
ATOM 1480 O O . ARG A 1 183 ? 29.114 -10.095 -13.170 1.00 72.88 183 ARG A O 1
ATOM 1487 N N . GLN A 1 184 ? 27.327 -10.629 -14.407 1.00 78.06 184 GLN A N 1
ATOM 1488 C CA . GLN A 1 184 ? 28.100 -10.908 -15.619 1.00 78.06 184 GLN A CA 1
ATOM 1489 C C . GLN A 1 184 ? 28.790 -9.650 -16.158 1.00 78.06 184 GLN A C 1
ATOM 1491 O O . GLN A 1 184 ? 29.947 -9.729 -16.563 1.00 78.06 184 GLN A O 1
ATOM 1496 N N . ALA A 1 185 ? 28.123 -8.495 -16.131 1.00 79.12 185 ALA A N 1
ATOM 1497 C CA . ALA A 1 185 ? 28.722 -7.222 -16.516 1.00 79.12 185 ALA A CA 1
ATOM 1498 C C . ALA A 1 185 ? 29.903 -6.856 -15.600 1.00 79.12 185 ALA A C 1
ATOM 1500 O O . ALA A 1 185 ? 30.985 -6.549 -16.097 1.00 79.12 185 ALA A O 1
ATOM 1501 N N . ALA A 1 186 ? 29.741 -6.982 -14.280 1.00 78.44 186 ALA A N 1
ATOM 1502 C CA . ALA A 1 186 ? 30.814 -6.753 -13.313 1.00 78.44 186 ALA A CA 1
ATOM 1503 C C . ALA A 1 186 ? 31.992 -7.725 -13.508 1.00 78.44 186 ALA A C 1
ATOM 1505 O O . ALA A 1 186 ? 33.147 -7.306 -13.498 1.00 78.44 186 ALA A O 1
ATOM 1506 N N . VAL A 1 187 ? 31.716 -9.010 -13.759 1.00 85.25 187 VAL A N 1
ATOM 1507 C CA . VAL A 1 187 ? 32.748 -10.016 -14.064 1.00 85.25 187 VAL A CA 1
ATOM 1508 C C . VAL A 1 187 ? 33.514 -9.662 -15.339 1.00 85.25 187 VAL A C 1
ATOM 1510 O O . VAL A 1 187 ? 34.733 -9.796 -15.358 1.00 85.25 187 VAL A O 1
ATOM 1513 N N . ARG A 1 188 ? 32.840 -9.173 -16.389 1.00 85.62 188 ARG A N 1
ATOM 1514 C CA . ARG A 1 188 ? 33.512 -8.715 -17.619 1.00 85.62 188 ARG A CA 1
ATOM 1515 C C . ARG A 1 188 ? 34.450 -7.545 -17.341 1.00 85.62 188 ARG A C 1
ATOM 1517 O O . ARG A 1 188 ? 35.583 -7.575 -17.803 1.00 85.62 188 ARG A O 1
ATOM 1524 N N . VAL A 1 189 ? 34.006 -6.566 -16.551 1.00 85.00 189 VAL A N 1
ATOM 1525 C CA . VAL A 1 189 ? 34.835 -5.417 -16.154 1.00 85.00 189 VAL A CA 1
ATOM 1526 C C . VAL A 1 189 ? 36.066 -5.876 -15.373 1.00 85.00 189 VAL A C 1
ATOM 1528 O O . VAL A 1 189 ? 37.174 -5.466 -15.710 1.00 85.00 189 VAL A O 1
ATOM 1531 N N . LEU A 1 190 ? 35.896 -6.775 -14.395 1.00 85.31 190 LEU A N 1
ATOM 1532 C CA . LEU A 1 190 ? 37.006 -7.363 -13.636 1.00 85.31 190 LEU A CA 1
ATOM 1533 C C . LEU A 1 190 ? 37.977 -8.140 -14.532 1.00 85.31 190 LEU A C 1
ATOM 1535 O O . LEU A 1 190 ? 39.184 -8.015 -14.365 1.00 85.31 190 LEU A O 1
ATOM 1539 N N . ALA A 1 191 ? 37.472 -8.899 -15.507 1.00 81.44 191 ALA A N 1
ATOM 1540 C CA . ALA A 1 191 ? 38.308 -9.638 -16.452 1.00 81.44 191 ALA A CA 1
ATOM 1541 C C . ALA A 1 191 ? 39.149 -8.714 -17.354 1.00 81.44 191 ALA A C 1
ATOM 1543 O O . ALA A 1 191 ? 40.241 -9.086 -17.777 1.00 81.44 191 ALA A O 1
ATOM 1544 N N . THR A 1 192 ? 38.658 -7.504 -17.633 1.00 83.94 192 THR A N 1
ATOM 1545 C CA . THR A 1 192 ? 39.372 -6.470 -18.403 1.00 83.94 192 THR A CA 1
ATOM 1546 C C . THR A 1 192 ? 40.183 -5.504 -17.538 1.00 83.94 192 THR A C 1
ATOM 1548 O O . THR A 1 192 ? 40.846 -4.614 -18.061 1.00 83.94 192 THR A O 1
ATOM 1551 N N . LEU A 1 193 ? 40.119 -5.625 -16.211 1.00 80.12 193 LEU A N 1
ATOM 1552 C CA . LEU A 1 193 ? 40.807 -4.721 -15.299 1.00 80.12 193 LEU A CA 1
ATOM 1553 C C . LEU A 1 193 ? 42.252 -5.189 -15.141 1.00 80.12 193 LEU A C 1
ATOM 1555 O O . LEU A 1 193 ? 42.545 -6.164 -14.452 1.00 80.12 193 LEU A O 1
ATOM 1559 N N . HIS A 1 194 ? 43.163 -4.492 -15.810 1.00 77.62 194 HIS A N 1
ATOM 1560 C CA . HIS A 1 194 ? 44.598 -4.730 -15.714 1.00 77.62 194 HIS A CA 1
ATOM 1561 C C . HIS A 1 194 ? 45.230 -3.633 -14.851 1.00 77.62 194 HIS A C 1
ATOM 1563 O O . HIS A 1 194 ? 45.014 -2.444 -15.092 1.00 77.62 194 HIS A O 1
ATOM 1569 N N . TRP A 1 195 ? 46.031 -4.016 -13.859 1.00 76.56 195 TRP A N 1
ATOM 1570 C CA . TRP A 1 195 ? 46.847 -3.073 -13.094 1.00 76.56 195 TRP A CA 1
ATOM 1571 C C . TRP A 1 195 ? 47.965 -2.509 -13.985 1.00 76.56 195 TRP A C 1
ATOM 1573 O O . TRP A 1 195 ? 48.749 -3.276 -14.539 1.00 76.56 195 TRP A O 1
ATOM 1583 N N . ASN A 1 196 ? 48.055 -1.183 -14.127 1.00 74.56 196 ASN A N 1
ATOM 1584 C CA . ASN A 1 196 ? 49.017 -0.528 -15.028 1.00 74.56 196 ASN A CA 1
ATOM 1585 C C . ASN A 1 196 ? 50.274 0.028 -14.327 1.00 74.56 196 ASN A C 1
ATOM 1587 O O . ASN A 1 196 ? 51.058 0.733 -14.959 1.00 74.56 196 ASN A O 1
ATOM 1591 N N . GLY A 1 197 ? 50.487 -0.286 -13.045 1.00 69.88 197 GLY A N 1
ATOM 1592 C CA . GLY A 1 197 ? 51.741 0.010 -12.344 1.00 69.88 197 GLY A CA 1
ATOM 1593 C C . GLY A 1 197 ? 52.047 1.488 -12.088 1.00 69.88 197 GLY A C 1
ATOM 1594 O O . GLY A 1 197 ? 53.153 1.784 -11.647 1.00 69.88 197 GLY A O 1
ATOM 1595 N N . LYS A 1 198 ? 51.117 2.415 -12.342 1.00 63.50 198 LYS A N 1
ATOM 1596 C CA . LYS A 1 198 ? 51.304 3.835 -12.016 1.00 63.50 198 LYS A CA 1
ATOM 1597 C C . LYS A 1 198 ? 50.694 4.128 -10.647 1.00 63.50 198 LYS A C 1
ATOM 1599 O O . LYS A 1 198 ? 49.472 4.171 -10.520 1.00 63.50 198 LYS A O 1
ATOM 1604 N N . ALA A 1 199 ? 51.569 4.254 -9.651 1.00 54.31 199 ALA A N 1
ATOM 1605 C CA . ALA A 1 199 ? 51.271 4.847 -8.350 1.00 54.31 199 ALA A CA 1
ATOM 1606 C C . ALA A 1 199 ? 51.323 6.378 -8.441 1.00 54.31 199 ALA A C 1
ATOM 1608 O O . ALA A 1 199 ? 52.137 6.882 -9.252 1.00 54.31 199 ALA A O 1
#

Foldseek 3Di:
DDLVQLVVLVVLLCQQLVHDDDPVCPDPVNSVVSSVVCVVPVCQQVNAFDDQDDADAADDLVPLVVVLVSLLVSQQVGGHHRRARLNLLQPPDQDQDPPQDLDDQADSVRDGHSRNSSSRRGGCDDDRNLRSQLVLLVSVCVRHPPHPLCVQQVVCVVSSGNSNSSVSSCCVCVNPVNVVVVVVVVVVVVVVDDDPPDD

Radius of gyration: 21.41 Å; chains: 1; bounding box: 73×30×50 Å

Sequence (199 aa):
MTTIHRISKYGKLLILVQRTHTPALGTIPNLLFIGQFYDENPDLMEGDSKPLPPHPPKFNNRDGRIMMENIESWARTAYGYRGIRLDYIFRENSELPVAGDPGFLRADDGSRSIKEELVRRAAHTGAVFRCNNQKFWVMLHAVTHETDAYNHVRQFAPTLDGQAAYFALFAQYRGRGHFTNERQAAVRVLATLHWNGKA

Secondary structure (DSSP, 8-state):
--HHHHHHHHHHHHHHTT----TTTS-HHHHHHHHHHHHH-HHHHTSPPPPPPPPPPPP-GGGHHHHHHHHHHHHHH-B-GGG-BGGGGG-S--S---TT---TTB-TTS-B-HHHHHHHH--SSHHHHHHHHHHHHHHHHHHHTTSTTHHHHGGGTTTT-HHHHHHHHHHHHHSHHHHHHHHHHHHHHHHT-------